Protein AF-A0A2V8TAF6-F1 (afdb_monomer_lite)

pLDDT: mean 75.91, std 13.28, range [31.86, 97.06]

Sequence (214 aa):
MAQGLGPAEKDETEQKVLVWPDLVYSEFICLIILSVVLLAWAILLQAPTEEPANLTRSPNPSKAPWYFLGLQEMLVYFDPWLAGVVFPSLIILGLMAIPYIDVNSRGNGYYTFRLSEFIYVKWLPNLGYKGGLPKFWLWREIWGMLLVIAYFMLPPPILARTAFRRFFEKMGFIRYNVMVFLLLFMIALPIKMYLRWAFNLKYIVAINEFFFNI

Structure (mmCIF, N/CA/C/O backbone):
data_AF-A0A2V8TAF6-F1
#
_entry.id   AF-A0A2V8TAF6-F1
#
loop_
_atom_site.group_PDB
_atom_site.id
_atom_site.type_symbol
_atom_site.label_atom_id
_atom_site.label_alt_id
_atom_site.label_comp_id
_atom_site.label_asym_id
_atom_site.label_entity_id
_atom_site.label_seq_id
_atom_site.pdbx_PDB_ins_code
_atom_site.Cartn_x
_atom_site.Cartn_y
_atom_site.Cartn_z
_atom_site.occupancy
_atom_site.B_iso_or_equiv
_atom_site.auth_seq_id
_atom_site.auth_comp_id
_atom_site.auth_asym_id
_atom_site.auth_atom_id
_atom_site.pdbx_PDB_model_num
ATOM 1 N N . MET A 1 1 ? -5.619 -9.069 37.822 1.00 34.66 1 MET A N 1
ATOM 2 C CA . MET A 1 1 ? -6.849 -9.278 38.612 1.00 34.66 1 MET A CA 1
ATOM 3 C C . MET A 1 1 ? -8.025 -9.140 37.670 1.00 34.66 1 MET A C 1
ATOM 5 O O . MET A 1 1 ? -8.092 -8.151 36.953 1.00 34.66 1 MET A O 1
ATOM 9 N N . ALA A 1 2 ? -8.840 -10.190 37.600 1.00 45.88 2 ALA A N 1
ATOM 10 C CA . ALA A 1 2 ? -9.974 -10.335 36.703 1.00 45.88 2 ALA A CA 1
ATOM 11 C C . ALA A 1 2 ? -11.009 -9.230 36.956 1.00 45.88 2 ALA A C 1
ATOM 13 O O . ALA A 1 2 ? -11.714 -9.257 37.961 1.00 45.88 2 ALA A O 1
ATOM 14 N N . GLN A 1 3 ? -11.093 -8.249 36.056 1.00 44.78 3 GLN A N 1
ATOM 15 C CA . GLN A 1 3 ? -12.322 -7.478 35.921 1.00 44.78 3 GLN A CA 1
ATOM 16 C C . GLN A 1 3 ? -13.361 -8.469 35.398 1.00 44.78 3 GLN A C 1
ATOM 18 O O . GLN A 1 3 ? -13.184 -9.005 34.309 1.00 44.78 3 GLN A O 1
ATOM 23 N N . GLY A 1 4 ? -14.388 -8.773 36.193 1.00 48.31 4 GLY A N 1
ATOM 24 C CA . GLY A 1 4 ? -15.484 -9.690 35.852 1.00 48.31 4 GLY A CA 1
ATOM 25 C C . GLY A 1 4 ? -16.402 -9.181 34.734 1.00 48.31 4 GLY A C 1
ATOM 26 O O . GLY A 1 4 ? -17.607 -9.397 34.785 1.00 48.31 4 GLY A O 1
ATOM 27 N N . LEU A 1 5 ? -15.843 -8.472 33.756 1.00 53.00 5 LEU A N 1
ATOM 28 C CA . LEU A 1 5 ? -16.505 -8.118 32.514 1.00 53.00 5 LEU A CA 1
ATOM 29 C C . LEU A 1 5 ? -16.568 -9.391 31.662 1.00 53.00 5 LEU A C 1
ATOM 31 O O . LEU A 1 5 ? -15.592 -10.141 31.577 1.00 53.00 5 LEU A O 1
ATOM 35 N N . GLY A 1 6 ? -17.741 -9.681 31.099 1.00 55.81 6 GLY A N 1
ATOM 36 C CA . GLY A 1 6 ? -17.927 -10.831 30.217 1.00 55.81 6 GLY A CA 1
ATOM 37 C C . GLY A 1 6 ? -17.000 -10.771 28.994 1.00 55.81 6 GLY A C 1
ATOM 38 O O . GLY A 1 6 ? -16.398 -9.732 28.725 1.00 55.81 6 GLY A O 1
ATOM 39 N N . PRO A 1 7 ? -16.855 -11.872 28.233 1.00 58.09 7 PRO A N 1
ATOM 40 C CA . PRO A 1 7 ? -16.115 -11.820 26.974 1.00 58.09 7 PRO A CA 1
ATOM 41 C C . PRO A 1 7 ? -16.710 -10.725 26.078 1.00 58.09 7 PRO A C 1
ATOM 43 O O . PRO A 1 7 ? -17.929 -10.655 25.959 1.00 58.09 7 PRO A O 1
ATOM 46 N N . ALA A 1 8 ? -15.862 -9.896 25.453 1.00 56.88 8 ALA A N 1
ATOM 47 C CA . ALA A 1 8 ? -16.263 -8.754 24.610 1.00 56.88 8 ALA A CA 1
ATOM 48 C C . ALA A 1 8 ? -17.248 -9.131 23.489 1.00 56.88 8 ALA A C 1
ATOM 50 O O . ALA A 1 8 ? -18.040 -8.311 23.035 1.00 56.88 8 ALA A O 1
ATOM 51 N N . GLU A 1 9 ? -17.248 -10.404 23.097 1.00 56.81 9 GLU A N 1
ATOM 52 C CA . GLU A 1 9 ? -18.229 -10.978 22.187 1.00 56.81 9 GLU A CA 1
ATOM 53 C C . GLU A 1 9 ? -19.674 -10.809 22.686 1.00 56.81 9 GLU A C 1
ATOM 55 O O . GLU A 1 9 ? -20.571 -10.682 21.863 1.00 56.81 9 GLU A O 1
ATOM 60 N N . LYS A 1 10 ? -19.928 -10.757 24.001 1.00 56.97 10 LYS A N 1
ATOM 61 C CA . LYS A 1 10 ? -21.265 -10.494 24.563 1.00 56.97 10 LYS A CA 1
ATOM 62 C C . LYS A 1 10 ? -21.737 -9.067 24.287 1.00 56.97 10 LYS A C 1
ATOM 64 O O . LYS A 1 10 ? -22.867 -8.913 23.839 1.00 56.97 10 LYS A O 1
ATOM 69 N N . ASP A 1 11 ? -20.868 -8.073 24.464 1.00 60.62 11 ASP A N 1
ATOM 70 C CA . ASP A 1 11 ? -21.189 -6.665 24.187 1.00 60.62 11 ASP A CA 1
ATOM 71 C C . ASP A 1 11 ? -21.383 -6.426 22.679 1.00 60.62 11 ASP A C 1
ATOM 73 O O . ASP A 1 11 ? -22.286 -5.703 22.265 1.00 60.62 11 ASP A O 1
ATOM 77 N N . GLU A 1 12 ? -20.583 -7.086 21.831 1.00 58.19 12 GLU A N 1
ATOM 78 C CA . GLU A 1 12 ? -20.756 -7.042 20.371 1.00 58.19 12 GLU A CA 1
ATOM 79 C C . GLU A 1 12 ? -21.997 -7.822 19.908 1.00 58.19 12 GLU A C 1
ATOM 81 O O . GLU A 1 12 ? -22.600 -7.470 18.898 1.00 58.19 12 GLU A O 1
ATOM 86 N N . THR A 1 13 ? -22.417 -8.857 20.646 1.00 60.34 13 THR A N 1
ATOM 87 C CA . THR A 1 13 ? -23.627 -9.639 20.340 1.00 60.34 13 THR A CA 1
ATOM 88 C C . THR A 1 13 ? -24.903 -8.824 20.513 1.00 60.34 13 THR A C 1
ATOM 90 O O . THR A 1 13 ? -25.839 -9.037 19.747 1.00 60.34 13 THR A O 1
ATOM 93 N N . GLU A 1 14 ? -24.925 -7.848 21.425 1.00 67.38 14 GLU A N 1
ATOM 94 C CA . GLU A 1 14 ? -26.063 -6.929 21.570 1.00 67.38 14 GLU A CA 1
ATOM 95 C C . GLU A 1 14 ? -26.222 -5.963 20.381 1.00 67.38 14 GLU A C 1
ATOM 97 O O . GLU A 1 14 ? -27.321 -5.471 20.141 1.00 67.38 14 GLU A O 1
ATOM 102 N N . GLN A 1 15 ? -25.160 -5.725 19.597 1.00 69.25 15 GLN A N 1
ATOM 103 C CA . GLN A 1 15 ? -25.181 -4.866 18.400 1.00 69.25 15 GLN A CA 1
ATOM 104 C C . GLN A 1 15 ? -25.281 -5.647 17.078 1.00 69.25 15 GLN A C 1
ATOM 106 O O . GLN A 1 15 ? -25.204 -5.051 16.001 1.00 69.25 15 GLN A O 1
ATOM 111 N N . LYS A 1 16 ? -25.426 -6.978 17.120 1.00 71.56 16 LYS A N 1
ATOM 112 C CA . LYS A 1 16 ? -25.537 -7.791 15.901 1.00 71.56 16 LYS A CA 1
ATOM 113 C C . LYS A 1 16 ? -26.881 -7.537 15.225 1.00 71.56 16 LYS A C 1
ATOM 115 O O . LYS A 1 16 ? -27.941 -7.761 15.801 1.00 71.56 16 LYS A O 1
ATOM 120 N N . VAL A 1 17 ? -26.817 -7.103 13.973 1.00 78.06 17 VAL A N 1
ATOM 121 C CA . VAL A 1 17 ? -27.978 -6.965 13.090 1.00 78.06 17 VAL A CA 1
ATOM 122 C C . VAL A 1 17 ? -28.222 -8.297 12.378 1.00 78.06 17 VAL A C 1
ATOM 124 O O . VAL A 1 17 ? -27.293 -9.084 12.170 1.00 78.06 17 VAL A O 1
ATOM 127 N N . LEU A 1 18 ? -29.476 -8.583 12.030 1.00 83.31 18 LEU A N 1
ATOM 128 C CA . LEU A 1 18 ? -29.815 -9.798 11.300 1.00 83.31 18 LEU A CA 1
ATOM 129 C C . LEU A 1 18 ? -29.190 -9.756 9.897 1.00 83.31 18 LEU A C 1
ATOM 131 O O . LEU A 1 18 ? -29.330 -8.783 9.163 1.00 83.31 18 LEU A O 1
ATOM 135 N N . VAL A 1 19 ? -28.512 -10.840 9.508 1.00 83.50 19 VAL A N 1
ATOM 136 C CA . VAL A 1 19 ? -27.891 -10.967 8.173 1.00 83.50 19 VAL A CA 1
ATOM 137 C C . VAL A 1 19 ? -28.938 -10.788 7.073 1.00 83.50 19 VAL A C 1
ATOM 139 O O . VAL A 1 19 ? -28.725 -10.076 6.095 1.00 83.50 19 VAL A O 1
ATOM 142 N N . TRP A 1 20 ? -30.092 -11.421 7.264 1.00 85.31 20 TRP A N 1
ATOM 143 C CA . TRP A 1 20 ? -31.276 -11.205 6.455 1.00 85.31 20 TRP A CA 1
ATOM 144 C C . TRP A 1 20 ? -32.261 -10.357 7.260 1.00 85.31 20 TRP A C 1
ATOM 146 O O . TRP A 1 20 ? -32.633 -10.780 8.357 1.00 85.31 20 TRP A O 1
ATOM 156 N N . PRO A 1 21 ? -32.747 -9.222 6.746 1.00 84.88 21 PRO A N 1
ATOM 157 C CA . PRO A 1 21 ? -32.597 -8.733 5.373 1.00 84.88 21 PRO A CA 1
ATOM 158 C C . PRO A 1 21 ? -31.414 -7.770 5.146 1.00 84.88 21 PRO A C 1
ATOM 160 O O . PRO A 1 21 ? -31.063 -7.492 3.999 1.00 84.88 21 PRO A O 1
ATOM 163 N N . ASP A 1 22 ? -30.818 -7.248 6.217 1.00 86.00 22 ASP A N 1
ATOM 164 C CA . ASP A 1 22 ? -30.047 -6.002 6.165 1.00 86.00 22 ASP A CA 1
ATOM 165 C C . ASP A 1 22 ? -28.725 -6.126 5.391 1.00 86.00 22 ASP A C 1
ATOM 167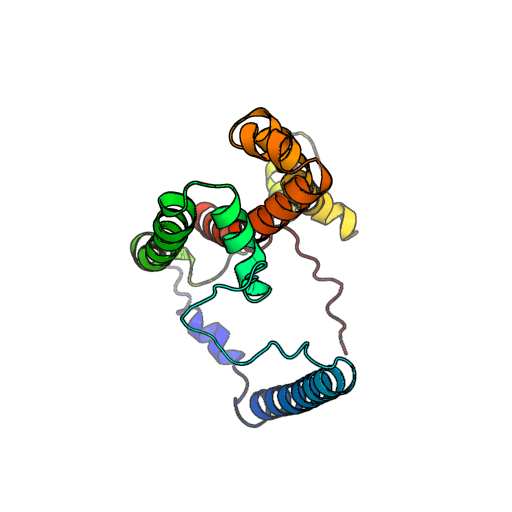 O O . ASP A 1 22 ? -28.428 -5.294 4.527 1.00 86.00 22 ASP A O 1
ATOM 171 N N . LEU A 1 23 ? -27.946 -7.189 5.629 1.00 88.31 23 LEU A N 1
ATOM 172 C CA . LEU A 1 23 ? -26.685 -7.408 4.909 1.00 88.31 23 LEU A CA 1
ATOM 173 C C . LEU A 1 23 ? -26.943 -7.767 3.442 1.00 88.31 23 LEU A C 1
ATOM 175 O O . LEU A 1 23 ? -26.300 -7.224 2.545 1.00 88.31 23 LEU A O 1
ATOM 179 N N . VAL A 1 24 ? -27.922 -8.641 3.198 1.00 92.56 24 VAL A N 1
ATOM 180 C CA . VAL A 1 24 ? -28.220 -9.156 1.854 1.00 92.56 24 VAL A CA 1
ATOM 181 C C . VAL A 1 24 ? -28.681 -8.048 0.910 1.00 92.56 24 VAL A C 1
ATOM 183 O O . VAL A 1 24 ? -28.229 -8.009 -0.233 1.00 92.56 24 VAL A O 1
ATOM 186 N N . TYR A 1 25 ? -29.526 -7.115 1.361 1.00 89.94 25 TYR A N 1
ATOM 187 C CA . TYR A 1 25 ? -29.930 -5.987 0.514 1.00 89.94 25 TYR A CA 1
ATOM 188 C C . TYR A 1 25 ? -28.754 -5.074 0.163 1.00 89.94 25 TYR A C 1
ATOM 190 O O . TYR A 1 25 ? -28.618 -4.679 -0.996 1.00 89.94 25 TYR A O 1
ATOM 198 N N . SER A 1 26 ? -27.885 -4.771 1.130 1.00 85.81 26 SER A N 1
ATOM 199 C CA . SER A 1 26 ? -26.703 -3.936 0.899 1.00 85.81 26 SER A CA 1
ATOM 200 C C . SER A 1 26 ? -25.730 -4.586 -0.095 1.00 85.81 26 SER A C 1
ATOM 202 O O . SER A 1 26 ? -25.309 -3.955 -1.069 1.00 85.81 26 SER A O 1
ATOM 204 N N . GLU A 1 27 ? -25.432 -5.876 0.084 1.00 91.12 27 GLU A N 1
ATOM 205 C CA . GLU A 1 27 ? -24.560 -6.629 -0.823 1.00 91.12 27 GLU A CA 1
ATOM 206 C C . GLU A 1 27 ? -25.165 -6.771 -2.223 1.00 91.12 27 GLU A C 1
ATOM 208 O O . GLU A 1 27 ? -24.454 -6.614 -3.216 1.00 91.12 27 GLU A O 1
ATOM 213 N N . PHE A 1 28 ? -26.477 -6.999 -2.328 1.00 93.81 28 PHE A N 1
ATOM 214 C CA . PHE A 1 28 ? -27.166 -7.103 -3.613 1.00 93.81 28 PHE A CA 1
ATOM 215 C C . PHE A 1 28 ? -27.145 -5.781 -4.393 1.00 93.81 28 PHE A C 1
ATOM 217 O O . PHE A 1 28 ? -26.857 -5.774 -5.591 1.00 93.81 28 PHE A O 1
ATOM 224 N N . ILE A 1 29 ? -27.377 -4.648 -3.718 1.00 93.88 29 ILE A N 1
ATOM 225 C CA . ILE A 1 29 ? -27.259 -3.314 -4.328 1.00 93.88 29 ILE A CA 1
ATOM 226 C C . ILE A 1 29 ? -25.816 -3.069 -4.794 1.00 93.88 29 ILE A C 1
ATOM 228 O O . ILE A 1 29 ? -25.605 -2.627 -5.926 1.00 93.88 29 ILE A O 1
ATOM 232 N N . CYS A 1 30 ? -24.822 -3.404 -3.965 1.00 93.19 30 CYS A N 1
ATOM 233 C CA . CYS A 1 30 ? -23.407 -3.286 -4.320 1.00 93.19 30 CYS A CA 1
ATOM 234 C C . CYS A 1 30 ? -23.056 -4.139 -5.550 1.00 93.19 30 CYS A C 1
ATOM 236 O O . CYS A 1 30 ? -22.417 -3.647 -6.479 1.00 93.19 30 CYS A O 1
ATOM 238 N N . LEU A 1 31 ? -23.537 -5.385 -5.602 1.00 95.56 31 LEU A N 1
ATOM 239 C CA . LEU A 1 31 ? -23.334 -6.297 -6.725 1.00 95.56 31 LEU A CA 1
ATOM 240 C C . LEU A 1 31 ? -23.903 -5.721 -8.022 1.00 95.56 31 LEU A C 1
ATOM 242 O O . LEU A 1 31 ? -23.209 -5.732 -9.040 1.00 95.56 31 LEU A O 1
ATOM 246 N N . ILE A 1 32 ? -25.130 -5.192 -7.997 1.00 96.50 32 ILE A N 1
ATOM 247 C CA . ILE A 1 32 ? -25.751 -4.574 -9.176 1.00 96.50 32 ILE A CA 1
ATOM 248 C C . ILE A 1 32 ? -24.923 -3.378 -9.648 1.00 96.50 32 ILE A C 1
ATOM 250 O O . ILE A 1 32 ? -24.569 -3.310 -10.825 1.00 96.50 32 ILE A O 1
ATOM 254 N N . ILE A 1 33 ? -24.580 -2.458 -8.742 1.00 96.50 33 ILE A N 1
ATOM 255 C CA . ILE A 1 33 ? -23.809 -1.255 -9.083 1.00 96.50 33 ILE A CA 1
ATOM 256 C C . ILE A 1 33 ? -22.455 -1.642 -9.683 1.00 96.50 33 ILE A C 1
ATOM 258 O O . ILE A 1 33 ? -22.086 -1.149 -10.749 1.00 96.50 33 ILE A O 1
ATOM 262 N N . LEU A 1 34 ? -21.727 -2.551 -9.033 1.00 95.56 34 LEU A N 1
ATOM 263 C CA . LEU A 1 34 ? -20.402 -2.979 -9.469 1.00 95.56 34 LEU A CA 1
ATOM 264 C C . LEU A 1 34 ? -20.475 -3.696 -10.823 1.00 95.56 34 LEU A C 1
ATOM 266 O O . LEU A 1 34 ? -19.641 -3.449 -11.692 1.00 95.56 34 LEU A O 1
ATOM 270 N N . SER A 1 35 ? -21.518 -4.496 -11.051 1.00 95.69 35 SER A N 1
ATOM 271 C CA . SER A 1 35 ? -21.766 -5.146 -12.342 1.00 95.69 35 SER A CA 1
ATOM 272 C C . SER A 1 35 ? -22.021 -4.129 -13.453 1.00 95.69 35 SER A C 1
ATOM 274 O O . SER A 1 35 ? -21.424 -4.232 -14.521 1.00 95.69 35 SER A O 1
ATOM 276 N N . VAL A 1 36 ? -22.856 -3.114 -13.204 1.00 97.06 36 VAL A N 1
ATOM 277 C CA . VAL A 1 36 ? -23.122 -2.040 -14.175 1.00 97.06 36 VAL A CA 1
ATOM 278 C C . VAL A 1 36 ? -21.843 -1.269 -14.495 1.00 97.06 36 VAL A C 1
ATOM 280 O O . VAL A 1 36 ? -21.564 -1.016 -15.666 1.00 97.06 36 VAL A O 1
ATOM 283 N N . VAL A 1 37 ? -21.034 -0.942 -13.483 1.00 96.38 37 VAL A N 1
ATOM 284 C CA . VAL A 1 37 ? -19.750 -0.251 -13.670 1.00 96.38 37 VAL A CA 1
ATOM 285 C C . VAL A 1 37 ? -18.787 -1.092 -14.506 1.00 96.38 37 VAL A C 1
ATOM 287 O O . VAL A 1 37 ? -18.207 -0.573 -15.458 1.00 96.38 37 VAL A O 1
ATOM 290 N N . LEU A 1 38 ? -18.634 -2.384 -14.199 1.00 93.44 38 LEU A N 1
ATOM 291 C CA . LEU A 1 38 ? -17.752 -3.274 -14.959 1.00 93.44 38 LEU A CA 1
ATOM 292 C C . LEU A 1 38 ? -18.234 -3.476 -16.401 1.00 93.44 38 LEU A C 1
ATOM 294 O O . LEU A 1 38 ? -17.409 -3.486 -17.313 1.00 93.44 38 LEU A O 1
ATOM 298 N N . LEU A 1 39 ? -19.546 -3.588 -16.627 1.00 94.38 39 LEU A N 1
ATOM 299 C CA . LEU A 1 39 ? -20.119 -3.690 -17.973 1.00 94.38 39 LEU A CA 1
ATOM 300 C C . LEU A 1 39 ? -19.901 -2.407 -18.776 1.00 94.38 39 LEU A C 1
ATOM 302 O O . LEU A 1 39 ? -19.440 -2.471 -19.914 1.00 94.38 39 LEU A O 1
ATOM 306 N N . ALA A 1 40 ? -20.174 -1.242 -18.185 1.00 95.06 40 ALA A N 1
ATOM 307 C CA . ALA A 1 40 ? -19.906 0.042 -18.824 1.00 95.06 40 ALA A CA 1
ATOM 308 C C . ALA A 1 40 ? -18.414 0.185 -19.160 1.00 95.06 40 ALA A C 1
ATOM 310 O O . ALA A 1 40 ? -18.067 0.566 -20.276 1.00 95.06 40 ALA A O 1
ATOM 311 N N . TRP A 1 41 ? -17.527 -0.192 -18.235 1.00 93.56 41 TRP A N 1
ATOM 312 C CA . TRP A 1 41 ? -16.081 -0.181 -18.450 1.00 93.56 41 TRP A CA 1
ATOM 313 C C . TRP A 1 41 ? -15.657 -1.100 -19.603 1.00 93.56 41 TRP A C 1
ATOM 315 O O . TRP A 1 41 ? -14.879 -0.681 -20.456 1.00 93.56 41 TRP A O 1
ATOM 325 N N . ALA A 1 42 ? -16.196 -2.322 -19.667 1.00 90.75 42 ALA A N 1
ATOM 326 C CA . ALA A 1 42 ? -15.891 -3.291 -20.720 1.00 90.75 42 ALA A CA 1
ATOM 327 C C . ALA A 1 42 ? -16.370 -2.845 -22.114 1.00 90.75 42 ALA A C 1
ATOM 329 O O . ALA A 1 42 ? -15.724 -3.160 -23.110 1.00 90.75 42 ALA A O 1
ATOM 330 N N . ILE A 1 43 ? -17.487 -2.112 -22.193 1.00 92.94 43 ILE A N 1
ATOM 331 C CA . ILE A 1 43 ? -18.012 -1.578 -23.459 1.00 92.94 43 ILE A CA 1
ATOM 332 C C . ILE A 1 43 ? -17.213 -0.348 -23.909 1.00 92.94 43 ILE A C 1
ATOM 334 O O . ILE A 1 43 ? -16.902 -0.216 -25.092 1.00 92.94 43 ILE A O 1
ATOM 338 N N . LEU A 1 44 ? -16.891 0.560 -22.982 1.00 92.81 44 LEU A N 1
ATOM 339 C CA . LEU A 1 44 ? -16.206 1.819 -23.293 1.00 92.81 44 LEU A CA 1
ATOM 340 C C . LEU A 1 44 ? -14.721 1.623 -23.613 1.00 92.81 44 LEU A C 1
ATOM 342 O O . LEU A 1 44 ? -14.172 2.349 -24.440 1.00 92.81 44 LEU A O 1
ATOM 346 N N . LEU A 1 45 ? -14.066 0.661 -22.961 1.00 87.44 45 LEU A N 1
ATOM 347 C CA . LEU A 1 45 ? -12.652 0.364 -23.152 1.00 87.44 45 LEU A CA 1
ATOM 348 C C . LEU A 1 45 ? -12.501 -1.028 -23.755 1.00 87.44 45 LEU A C 1
ATOM 350 O O . LEU A 1 45 ? -12.465 -2.036 -23.049 1.00 87.44 45 LEU A O 1
ATOM 354 N N . GLN A 1 46 ? -12.380 -1.066 -25.081 1.00 82.56 46 GLN A N 1
ATOM 355 C CA . GLN A 1 46 ? -12.073 -2.298 -25.796 1.00 82.56 46 GLN A CA 1
ATOM 356 C C . GLN A 1 46 ? -10.705 -2.824 -25.355 1.00 82.56 46 GLN A C 1
ATOM 358 O O . GLN A 1 46 ? -9.697 -2.115 -25.411 1.00 82.56 46 GLN A O 1
ATOM 363 N N . ALA A 1 47 ? -10.678 -4.077 -24.902 1.00 80.56 47 ALA A N 1
ATOM 364 C CA . ALA A 1 47 ? -9.440 -4.739 -24.530 1.00 80.56 47 ALA A CA 1
ATOM 365 C C . ALA A 1 47 ? -8.530 -4.877 -25.768 1.00 80.56 47 ALA A C 1
ATOM 367 O O . ALA A 1 47 ? -9.005 -5.333 -26.812 1.00 80.56 47 ALA A O 1
ATOM 368 N N . PRO A 1 48 ? -7.233 -4.528 -25.675 1.00 75.81 48 PRO A N 1
ATOM 369 C CA . PRO A 1 48 ? -6.277 -4.825 -26.734 1.00 75.81 48 PRO A CA 1
ATOM 370 C C . PRO A 1 48 ? -6.179 -6.346 -26.904 1.00 75.81 48 PRO A C 1
ATOM 372 O O . PRO A 1 48 ? -5.699 -7.040 -26.009 1.00 75.81 48 PRO A O 1
ATOM 375 N N . THR A 1 49 ? -6.675 -6.883 -28.016 1.00 73.75 49 THR A N 1
ATOM 376 C CA . THR A 1 49 ? -6.582 -8.317 -28.316 1.00 73.75 49 THR A CA 1
ATOM 377 C C . THR A 1 49 ? -5.227 -8.620 -28.944 1.00 73.75 49 THR A C 1
ATOM 379 O O . THR A 1 49 ? -4.909 -8.082 -30.004 1.00 73.75 49 THR A O 1
ATOM 382 N N . GLU A 1 50 ? -4.430 -9.466 -28.295 1.00 73.19 50 GLU A N 1
ATOM 383 C CA . GLU A 1 50 ? -3.142 -9.931 -28.823 1.00 73.19 50 GLU A CA 1
ATOM 384 C C . GLU A 1 50 ? -3.319 -11.067 -29.849 1.00 73.19 50 GLU A C 1
ATOM 386 O O . GLU A 1 50 ? -4.386 -11.680 -29.953 1.00 73.19 50 GLU A O 1
ATOM 391 N N . GLU A 1 51 ? -2.270 -11.339 -30.631 1.00 81.00 51 GLU A N 1
ATOM 392 C CA . GLU A 1 51 ? -2.246 -12.450 -31.588 1.00 81.00 51 GLU A CA 1
ATOM 393 C C . GLU A 1 51 ? -2.364 -13.817 -30.875 1.00 81.00 51 GLU A C 1
ATOM 395 O O . GLU A 1 51 ? -1.947 -13.954 -29.720 1.00 81.00 51 GLU A O 1
ATOM 400 N N . PRO A 1 52 ? -2.897 -14.862 -31.543 1.00 80.81 52 PRO A N 1
ATOM 401 C CA . PRO A 1 52 ? -2.938 -16.213 -30.989 1.00 80.81 52 PRO A CA 1
ATOM 402 C C . PRO A 1 52 ? -1.550 -16.696 -30.549 1.00 80.81 52 PRO A C 1
ATOM 404 O O . PRO A 1 52 ? -0.551 -16.466 -31.231 1.00 80.81 52 PRO A O 1
ATOM 407 N N . ALA A 1 53 ? -1.496 -17.403 -29.418 1.00 82.19 53 ALA A N 1
ATOM 408 C CA . ALA A 1 53 ? -0.240 -17.821 -28.806 1.00 82.19 53 ALA A CA 1
ATOM 409 C C . ALA A 1 53 ? 0.631 -18.656 -29.762 1.00 82.19 53 ALA A C 1
ATOM 411 O O . ALA A 1 53 ? 0.197 -19.677 -30.300 1.00 82.19 53 ALA A O 1
ATOM 412 N N . ASN A 1 54 ? 1.891 -18.247 -29.920 1.00 83.69 54 ASN A N 1
ATOM 413 C CA . ASN A 1 54 ? 2.884 -18.946 -30.727 1.00 83.69 54 ASN A CA 1
ATOM 414 C C . ASN A 1 54 ? 4.024 -19.474 -29.838 1.00 83.69 54 ASN A C 1
ATOM 416 O O . ASN A 1 54 ? 4.772 -18.701 -29.250 1.00 83.69 54 ASN A O 1
ATOM 420 N N . LEU A 1 55 ? 4.202 -20.798 -29.786 1.00 82.12 55 LEU A N 1
ATOM 421 C CA . LEU A 1 55 ? 5.236 -21.462 -28.972 1.00 82.12 55 LEU A CA 1
ATOM 422 C C . LEU A 1 55 ? 6.673 -21.147 -29.421 1.00 82.12 55 LEU A C 1
ATOM 424 O O . LEU A 1 55 ? 7.615 -21.328 -28.656 1.00 82.12 55 LEU A O 1
ATOM 428 N N . THR A 1 56 ? 6.851 -20.705 -30.668 1.00 85.56 56 THR A N 1
ATOM 429 C CA . THR A 1 56 ? 8.175 -20.442 -31.260 1.00 85.56 56 THR A CA 1
ATOM 430 C C . THR A 1 56 ? 8.640 -18.998 -31.118 1.00 85.56 56 THR A C 1
ATOM 432 O O . THR A 1 56 ? 9.780 -18.687 -31.466 1.00 85.56 56 THR A O 1
ATOM 435 N N . ARG A 1 57 ? 7.782 -18.098 -30.621 1.00 77.19 57 ARG A N 1
ATOM 436 C CA . ARG A 1 57 ? 8.111 -16.682 -30.448 1.00 77.19 57 ARG A CA 1
ATOM 437 C C . ARG A 1 57 ? 7.516 -16.143 -29.157 1.00 77.19 57 ARG A C 1
ATOM 439 O O . ARG A 1 57 ? 6.302 -16.083 -29.014 1.00 77.19 57 ARG A O 1
ATOM 446 N N . SER A 1 58 ? 8.378 -15.667 -28.266 1.00 73.81 58 SER A N 1
ATOM 447 C CA . SER A 1 58 ? 7.943 -14.913 -27.092 1.00 73.81 58 SER A CA 1
ATOM 448 C C . SER A 1 58 ? 7.685 -13.454 -27.483 1.00 73.81 58 SER A C 1
ATOM 450 O O . SER A 1 58 ? 8.611 -12.802 -27.982 1.00 73.81 58 SER A O 1
ATOM 452 N N . PRO A 1 59 ? 6.469 -12.919 -27.282 1.00 67.81 59 PRO A N 1
ATOM 453 C CA . PRO A 1 59 ? 6.177 -11.526 -27.592 1.00 67.81 59 PRO A CA 1
ATOM 454 C C . PRO A 1 59 ? 6.995 -10.585 -26.696 1.00 67.81 59 PRO A C 1
ATOM 456 O O . PRO A 1 59 ? 7.101 -10.771 -25.483 1.00 67.81 59 PRO A O 1
ATOM 459 N N . ASN A 1 60 ? 7.590 -9.560 -27.307 1.00 67.81 60 ASN A N 1
ATOM 460 C CA . ASN A 1 60 ? 8.275 -8.466 -26.622 1.00 67.81 60 ASN A CA 1
ATOM 461 C C . ASN A 1 60 ? 7.554 -7.160 -27.000 1.00 67.81 60 ASN A C 1
ATOM 463 O O . ASN A 1 60 ? 7.660 -6.764 -28.163 1.00 67.81 60 ASN A O 1
ATOM 467 N N . PRO A 1 61 ? 6.819 -6.489 -26.091 1.00 64.44 61 PRO A N 1
ATOM 468 C CA . PRO A 1 61 ? 6.867 -6.605 -24.631 1.00 64.44 61 PRO A CA 1
ATOM 469 C C . PRO A 1 61 ? 5.817 -7.555 -24.026 1.00 64.44 61 PRO A C 1
ATOM 471 O O . PRO A 1 61 ? 4.622 -7.362 -24.201 1.00 64.44 61 PRO A O 1
ATOM 474 N N . SER A 1 62 ? 6.258 -8.508 -23.203 1.00 67.19 62 SER A N 1
ATOM 475 C CA . SER A 1 62 ? 5.380 -9.361 -22.388 1.00 67.19 62 SER A CA 1
ATOM 476 C C . SER A 1 62 ? 5.089 -8.686 -21.039 1.00 67.19 62 SER A C 1
ATOM 478 O O . SER A 1 62 ? 5.805 -8.900 -20.057 1.00 67.19 62 SER A O 1
ATOM 480 N N . LYS A 1 63 ? 4.056 -7.837 -20.979 1.00 70.56 63 LYS A N 1
ATOM 481 C CA . LYS A 1 63 ? 3.579 -7.222 -19.726 1.00 70.56 63 LYS A CA 1
ATOM 482 C C . LYS A 1 63 ? 2.475 -8.085 -19.109 1.00 70.56 63 LYS A C 1
ATOM 484 O O . LYS A 1 63 ? 1.585 -8.552 -19.801 1.00 70.56 63 LYS A O 1
ATOM 489 N N . ALA A 1 64 ? 2.539 -8.305 -17.806 1.00 77.44 64 ALA A N 1
ATOM 490 C CA . ALA A 1 64 ? 1.530 -9.009 -17.027 1.00 77.44 64 ALA A CA 1
ATOM 491 C C . ALA A 1 64 ? 0.463 -8.009 -16.567 1.00 77.44 64 ALA A C 1
ATOM 493 O O . ALA A 1 64 ? 0.624 -6.791 -16.717 1.00 77.44 64 ALA A O 1
ATOM 494 N N . PRO A 1 65 ? -0.641 -8.513 -15.998 1.00 78.44 65 PRO A N 1
ATOM 495 C CA . PRO A 1 65 ? -1.710 -7.668 -15.506 1.00 78.44 65 PRO A CA 1
ATOM 496 C C . PRO A 1 65 ? -1.223 -6.622 -14.500 1.00 78.44 65 PRO A C 1
ATOM 498 O O . PRO A 1 65 ? -0.258 -6.824 -13.763 1.00 78.44 65 PRO A O 1
ATOM 501 N N . TRP A 1 66 ? -1.945 -5.507 -14.436 1.00 75.06 66 TRP A N 1
ATOM 502 C CA . TRP A 1 66 ? -1.584 -4.320 -13.656 1.00 75.06 66 TRP A CA 1
ATOM 503 C C . TRP A 1 66 ? -1.314 -4.598 -12.166 1.00 75.06 66 TRP A C 1
ATOM 505 O O . TRP A 1 66 ? -0.456 -3.948 -11.574 1.00 75.06 66 TRP A O 1
ATOM 515 N N . TYR A 1 67 ? -1.984 -5.585 -11.564 1.00 72.69 67 TYR A N 1
ATOM 516 C CA . TYR A 1 67 ? -1.766 -5.979 -10.167 1.00 72.69 67 TYR A CA 1
ATOM 517 C C . TYR A 1 67 ? -0.416 -6.681 -9.937 1.00 72.69 67 TYR A C 1
ATOM 519 O O . TYR A 1 67 ? 0.066 -6.720 -8.809 1.00 72.69 67 TYR A O 1
ATOM 527 N N . PHE A 1 68 ? 0.231 -7.178 -10.995 1.00 77.69 68 PHE A N 1
ATOM 528 C CA . PHE A 1 68 ? 1.598 -7.701 -10.963 1.00 77.69 68 PHE A CA 1
ATOM 529 C C . PHE A 1 68 ? 2.642 -6.716 -11.490 1.00 77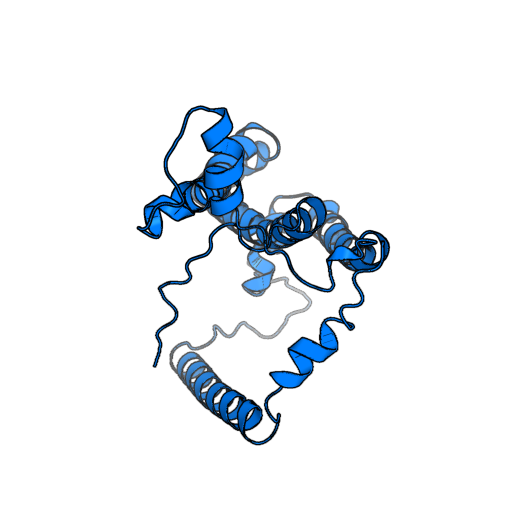.69 68 PHE A C 1
ATOM 531 O O . PHE A 1 68 ? 3.828 -7.026 -11.425 1.00 77.69 68 PHE A O 1
ATOM 538 N N . LEU A 1 69 ? 2.249 -5.528 -11.960 1.00 79.44 69 LEU A N 1
ATOM 539 C CA . LEU A 1 69 ? 3.167 -4.574 -12.589 1.00 79.44 69 LEU A CA 1
ATOM 540 C C . LEU A 1 69 ? 4.369 -4.242 -11.691 1.00 79.44 69 LEU A C 1
ATOM 542 O O . LEU A 1 69 ? 5.499 -4.227 -12.160 1.00 79.44 69 LEU A O 1
ATOM 546 N N . GLY A 1 70 ? 4.155 -4.064 -10.384 1.00 74.94 70 GLY A N 1
ATOM 547 C CA . GLY A 1 70 ? 5.251 -3.833 -9.434 1.00 74.94 70 GLY A CA 1
ATOM 548 C C . GLY A 1 70 ? 6.245 -5.000 -9.362 1.00 74.94 70 GLY A C 1
ATOM 549 O O . GLY A 1 70 ? 7.453 -4.785 -9.421 1.00 74.94 70 GLY A O 1
ATOM 550 N N . LEU A 1 71 ? 5.745 -6.239 -9.303 1.00 77.81 71 LEU A N 1
ATOM 551 C CA . LEU A 1 71 ? 6.576 -7.448 -9.293 1.00 77.81 71 LEU A CA 1
ATOM 552 C C . LEU A 1 71 ? 7.309 -7.632 -10.628 1.00 77.81 71 LEU A C 1
ATOM 554 O O . LEU A 1 71 ? 8.463 -8.048 -10.657 1.00 77.81 71 LEU A O 1
ATOM 558 N N . GLN A 1 72 ? 6.666 -7.287 -11.738 1.00 80.56 72 GLN A N 1
ATOM 559 C CA . GLN A 1 72 ? 7.268 -7.380 -13.059 1.00 80.56 72 GLN A CA 1
ATOM 560 C C . GLN A 1 72 ? 8.385 -6.381 -13.296 1.00 80.56 72 GLN A C 1
ATOM 562 O O . GLN A 1 72 ? 9.429 -6.760 -13.815 1.00 80.56 72 GLN A O 1
ATOM 567 N N . GLU A 1 73 ? 8.191 -5.121 -12.912 1.00 77.31 73 GLU A N 1
ATOM 568 C CA . GLU A 1 73 ? 9.258 -4.128 -12.994 1.00 77.31 73 GLU A CA 1
ATOM 569 C C . GLU A 1 73 ? 10.439 -4.584 -12.120 1.00 77.31 73 GLU A C 1
ATOM 571 O O . GLU A 1 73 ? 11.588 -4.533 -12.552 1.00 77.31 73 GLU A O 1
ATOM 576 N N . MET A 1 74 ? 10.179 -5.174 -10.945 1.00 76.06 74 MET A N 1
ATOM 577 C CA . MET A 1 74 ? 11.242 -5.812 -10.163 1.00 76.06 74 MET A CA 1
ATOM 578 C C . MET A 1 74 ? 11.924 -6.961 -10.921 1.00 76.06 74 MET A C 1
ATOM 580 O O . MET A 1 74 ? 13.144 -7.014 -10.921 1.00 76.06 74 MET A O 1
ATOM 584 N N . LEU A 1 75 ? 11.197 -7.849 -11.601 1.00 81.12 75 LEU A N 1
ATOM 585 C CA . LEU A 1 75 ? 11.796 -8.938 -12.391 1.00 81.12 75 LEU A CA 1
ATOM 586 C C . LEU A 1 75 ? 12.628 -8.454 -13.587 1.00 81.12 75 LEU A C 1
ATOM 588 O O . LEU A 1 75 ? 13.586 -9.120 -13.967 1.00 81.12 75 LEU A O 1
ATOM 592 N N . VAL A 1 76 ? 12.266 -7.321 -14.194 1.00 79.56 76 VAL A N 1
ATOM 593 C CA . VAL A 1 76 ? 12.993 -6.759 -15.344 1.00 79.56 76 VAL A CA 1
ATOM 594 C C . VAL A 1 76 ? 14.347 -6.190 -14.923 1.00 79.56 76 VAL A C 1
ATOM 596 O O . VAL A 1 76 ? 15.318 -6.293 -15.673 1.00 79.56 76 VAL A O 1
ATOM 599 N N . TYR A 1 77 ? 14.431 -5.585 -13.736 1.00 74.69 77 TYR A N 1
ATOM 600 C CA . TYR A 1 77 ? 15.643 -4.880 -13.316 1.00 74.69 77 TYR A CA 1
ATOM 601 C C . TYR A 1 77 ? 16.442 -5.588 -12.215 1.00 74.69 77 TYR A C 1
ATOM 603 O O . TYR A 1 77 ? 17.635 -5.306 -12.072 1.00 74.69 77 TYR A O 1
ATOM 611 N N . PHE A 1 78 ? 15.809 -6.441 -11.407 1.00 73.50 78 PHE A N 1
ATOM 612 C CA . PHE A 1 78 ? 16.385 -7.121 -10.241 1.00 73.50 78 PHE A CA 1
ATOM 613 C C . PHE A 1 78 ? 16.717 -8.578 -10.586 1.00 73.50 78 PHE A C 1
ATOM 615 O O . PHE A 1 78 ? 16.193 -9.118 -11.558 1.00 73.50 78 PHE A O 1
ATOM 622 N N . ASP A 1 79 ? 17.565 -9.236 -9.788 1.00 82.88 79 ASP A N 1
ATOM 623 C CA . ASP A 1 79 ? 17.861 -10.656 -10.005 1.00 82.88 79 ASP A CA 1
ATOM 624 C C . ASP A 1 79 ? 16.553 -11.474 -9.964 1.00 82.88 79 ASP A C 1
ATOM 626 O O . ASP A 1 79 ? 15.857 -11.437 -8.936 1.00 82.88 79 ASP A O 1
ATOM 630 N N . PRO A 1 80 ? 16.206 -12.228 -11.034 1.00 84.50 80 PRO A N 1
ATOM 631 C CA . PRO A 1 80 ? 14.911 -12.906 -11.148 1.00 84.50 80 PRO A CA 1
ATOM 632 C C . PRO A 1 80 ? 14.599 -13.845 -9.979 1.00 84.50 80 PRO A C 1
ATOM 634 O O . PRO A 1 80 ? 13.446 -13.993 -9.585 1.00 84.50 80 PRO A O 1
ATOM 637 N N . TRP A 1 81 ? 15.634 -14.432 -9.373 1.00 84.94 81 TRP A N 1
ATOM 638 C CA . TRP A 1 81 ? 15.521 -15.255 -8.169 1.00 84.94 81 TRP A CA 1
ATOM 639 C C . TRP A 1 81 ? 15.026 -14.462 -6.949 1.00 84.94 81 TRP A C 1
ATOM 641 O O . TRP A 1 81 ? 14.111 -14.894 -6.248 1.00 84.94 81 TRP A O 1
ATOM 651 N N . LEU A 1 82 ? 15.595 -13.280 -6.692 1.00 82.62 82 LEU A N 1
ATOM 652 C CA . LEU A 1 82 ? 15.226 -12.474 -5.528 1.00 82.62 82 LEU A CA 1
ATOM 653 C C . LEU A 1 82 ? 13.836 -11.846 -5.703 1.00 82.62 82 LEU A C 1
ATOM 655 O O . LEU A 1 82 ? 13.016 -11.914 -4.788 1.00 82.62 82 LEU A O 1
ATOM 659 N N . ALA A 1 83 ? 13.557 -11.285 -6.883 1.00 83.56 83 ALA A N 1
ATOM 660 C CA . ALA A 1 83 ? 12.277 -10.644 -7.189 1.00 83.56 83 ALA A CA 1
ATOM 661 C C . ALA A 1 83 ? 11.120 -11.633 -7.387 1.00 83.56 83 ALA A C 1
ATOM 663 O O . ALA A 1 83 ? 10.011 -11.365 -6.932 1.00 83.56 83 ALA A O 1
ATOM 664 N N . GLY A 1 84 ? 11.372 -12.772 -8.035 1.00 82.88 84 GLY A N 1
ATOM 665 C CA . GLY A 1 84 ? 10.341 -13.759 -8.352 1.00 82.88 84 GLY A CA 1
ATOM 666 C C . GLY A 1 84 ? 10.093 -14.791 -7.258 1.00 82.88 84 GLY A C 1
ATOM 667 O O . GLY A 1 84 ? 8.971 -15.268 -7.130 1.00 82.88 84 GLY A O 1
ATOM 668 N N . VAL A 1 85 ? 11.113 -15.138 -6.463 1.00 86.38 85 VAL A N 1
ATOM 669 C CA . VAL A 1 85 ? 11.018 -16.228 -5.478 1.00 86.38 85 VAL A CA 1
ATOM 670 C C . VAL A 1 85 ? 11.164 -15.700 -4.060 1.00 86.38 85 VAL A C 1
ATOM 672 O O . VAL A 1 85 ? 10.246 -15.858 -3.258 1.00 86.38 85 VAL A O 1
ATOM 675 N N . VAL A 1 86 ? 12.281 -15.046 -3.731 1.00 87.44 86 VAL A N 1
ATOM 676 C CA . VAL A 1 86 ? 12.598 -14.711 -2.331 1.00 87.44 86 VAL A CA 1
ATOM 677 C C . VAL A 1 86 ? 11.627 -13.688 -1.743 1.00 87.44 86 VAL A C 1
ATOM 679 O O . VAL A 1 86 ? 11.066 -13.949 -0.680 1.00 87.44 86 VAL A O 1
ATOM 682 N N . PHE A 1 87 ? 11.381 -12.554 -2.408 1.00 81.69 87 PHE A N 1
ATOM 683 C CA . PHE A 1 87 ? 10.478 -11.532 -1.864 1.00 81.69 87 PHE A CA 1
ATOM 684 C C . PHE A 1 87 ? 9.020 -12.008 -1.745 1.00 81.69 87 PHE A C 1
ATOM 686 O O . PHE A 1 87 ? 8.452 -11.835 -0.664 1.00 81.69 87 PHE A O 1
ATOM 693 N N . PRO A 1 88 ? 8.407 -12.655 -2.760 1.00 83.69 88 PRO A N 1
ATOM 694 C CA . PRO A 1 88 ? 7.058 -13.203 -2.614 1.00 83.69 88 PRO A CA 1
ATOM 695 C C . PRO A 1 88 ? 6.969 -14.271 -1.520 1.00 83.69 88 PRO A C 1
ATOM 697 O O . PRO A 1 88 ? 6.038 -14.248 -0.715 1.00 83.69 88 PRO A O 1
ATOM 700 N N . SER A 1 89 ? 7.964 -15.161 -1.432 1.00 87.38 89 SER A N 1
ATOM 701 C CA . SER A 1 89 ? 7.996 -16.208 -0.403 1.00 87.38 89 SER A CA 1
ATOM 702 C C . SER A 1 89 ? 8.115 -15.622 1.000 1.00 87.38 89 SER A C 1
ATOM 704 O O . SER A 1 89 ? 7.426 -16.071 1.910 1.00 87.38 89 SER A O 1
ATOM 706 N N . LEU A 1 90 ? 8.941 -14.588 1.182 1.00 87.19 90 LEU A N 1
ATOM 707 C CA . LEU A 1 90 ? 9.095 -13.906 2.466 1.00 87.19 90 LEU A CA 1
ATOM 708 C C . LEU A 1 90 ? 7.787 -13.235 2.903 1.00 87.19 90 LEU A C 1
ATOM 710 O O . LEU A 1 90 ? 7.444 -13.301 4.079 1.00 87.19 90 LEU A O 1
ATOM 714 N N . ILE A 1 91 ? 7.028 -12.648 1.971 1.00 82.12 91 ILE A N 1
ATOM 715 C CA . ILE A 1 91 ? 5.712 -12.065 2.271 1.00 82.12 91 ILE A CA 1
ATOM 716 C C . ILE A 1 91 ? 4.728 -13.154 2.698 1.00 82.12 91 ILE A C 1
ATOM 718 O O . ILE A 1 91 ? 4.084 -13.010 3.732 1.00 82.12 91 ILE A O 1
ATOM 722 N N . ILE A 1 92 ? 4.625 -14.252 1.943 1.00 83.69 92 ILE A N 1
ATOM 723 C CA . ILE A 1 92 ? 3.686 -15.342 2.247 1.00 83.69 92 ILE A CA 1
ATOM 724 C C . ILE A 1 92 ? 4.033 -16.006 3.582 1.00 83.69 92 ILE A C 1
ATOM 726 O O . ILE A 1 92 ? 3.161 -16.146 4.435 1.00 83.69 92 ILE A O 1
ATOM 730 N N . LEU A 1 93 ? 5.299 -16.372 3.793 1.00 87.56 93 LEU A N 1
ATOM 731 C CA . LEU A 1 93 ? 5.755 -16.963 5.052 1.00 87.56 93 LEU A CA 1
ATOM 732 C C . LEU A 1 93 ? 5.607 -15.982 6.214 1.00 87.56 93 LEU A C 1
ATOM 734 O O . LEU A 1 93 ? 5.190 -16.383 7.295 1.00 87.56 93 LEU A O 1
ATOM 738 N N . GLY A 1 94 ? 5.882 -14.698 5.982 1.00 81.06 94 GLY A N 1
ATOM 739 C CA . GLY A 1 94 ? 5.630 -13.637 6.949 1.00 81.06 94 GLY A CA 1
ATOM 740 C C . GLY A 1 94 ? 4.159 -13.571 7.353 1.00 81.06 94 GLY A C 1
ATOM 741 O O . GLY A 1 94 ? 3.873 -13.528 8.544 1.00 81.06 94 GLY A O 1
ATOM 742 N N . LEU A 1 95 ? 3.232 -13.638 6.387 1.00 80.50 95 LEU A N 1
ATOM 743 C CA . LEU A 1 95 ? 1.785 -13.659 6.633 1.00 80.50 95 LEU A CA 1
ATOM 744 C C . LEU A 1 95 ? 1.327 -14.943 7.344 1.00 80.50 95 LEU A C 1
ATOM 746 O O . LEU A 1 95 ? 0.513 -14.875 8.259 1.00 80.50 95 LEU A O 1
ATOM 750 N N . MET A 1 96 ? 1.862 -16.107 6.969 1.00 82.88 96 MET A N 1
ATOM 751 C CA . MET A 1 96 ? 1.559 -17.388 7.625 1.00 82.88 96 MET A CA 1
ATOM 752 C C . MET A 1 96 ? 2.111 -17.467 9.049 1.00 82.88 96 MET A C 1
ATOM 754 O O . MET A 1 96 ? 1.523 -18.131 9.898 1.00 82.88 96 MET A O 1
ATOM 758 N N . ALA A 1 97 ? 3.224 -16.791 9.328 1.00 82.31 97 ALA A N 1
ATOM 759 C CA . ALA A 1 97 ? 3.808 -16.733 10.659 1.00 82.31 97 ALA A CA 1
ATOM 760 C C . ALA A 1 97 ? 3.022 -15.814 11.612 1.00 82.31 97 ALA A C 1
ATOM 762 O O . ALA A 1 97 ? 3.194 -15.930 12.824 1.00 82.31 97 ALA A O 1
ATOM 763 N N . ILE A 1 98 ? 2.136 -14.946 11.099 1.00 68.75 98 ILE 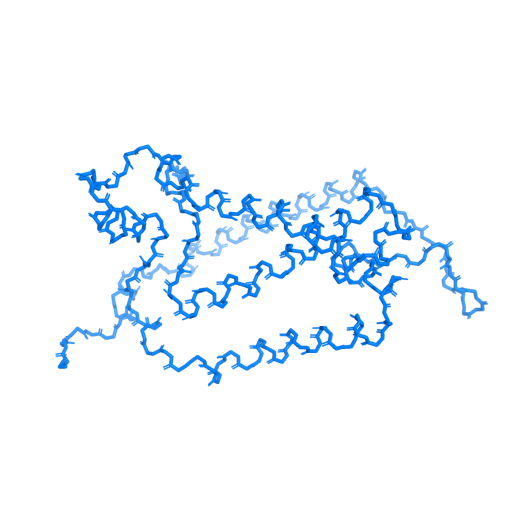A N 1
ATOM 764 C CA . ILE A 1 98 ? 1.322 -14.019 11.905 1.00 68.75 98 ILE A CA 1
ATOM 765 C C . ILE A 1 98 ? 0.601 -14.714 13.065 1.00 68.75 98 ILE A C 1
ATOM 767 O O . ILE A 1 98 ? 0.839 -14.297 14.195 1.00 68.75 98 ILE A O 1
ATOM 771 N N . PRO A 1 99 ? -0.230 -15.757 12.862 1.00 74.25 99 PRO A N 1
ATOM 772 C CA . PRO A 1 99 ? -0.947 -16.399 13.967 1.00 74.25 99 PRO A CA 1
ATOM 773 C C . PRO A 1 99 ? -0.028 -16.996 15.043 1.00 74.25 99 PRO A C 1
ATOM 775 O O . PRO A 1 99 ? -0.451 -17.147 16.183 1.00 74.25 99 PRO A O 1
ATOM 778 N N . TYR A 1 100 ? 1.217 -17.337 14.701 1.00 79.38 100 TYR A N 1
ATOM 779 C CA . TYR A 1 100 ? 2.172 -17.944 15.633 1.00 79.38 100 TYR A CA 1
ATOM 780 C C . TYR A 1 100 ? 3.023 -16.911 16.374 1.00 79.38 100 TYR A C 1
ATOM 782 O O . TYR A 1 100 ? 3.437 -17.142 17.507 1.00 79.38 100 TYR A O 1
ATOM 790 N N . ILE A 1 101 ? 3.304 -15.779 15.729 1.00 71.19 101 ILE A N 1
ATOM 791 C CA . ILE A 1 101 ? 4.067 -14.672 16.307 1.00 71.19 101 ILE A CA 1
ATOM 792 C C . ILE A 1 101 ? 3.144 -13.781 17.156 1.00 71.19 101 ILE A C 1
ATOM 794 O O . ILE A 1 101 ? 3.574 -13.228 18.171 1.00 71.19 101 ILE A O 1
ATOM 798 N N . ASP A 1 102 ? 1.863 -13.677 16.790 1.00 58.56 102 ASP A N 1
ATOM 799 C CA . ASP A 1 102 ? 0.879 -12.860 17.493 1.00 58.56 102 ASP A CA 1
ATOM 800 C C . ASP A 1 102 ? 0.235 -13.573 18.691 1.00 58.56 102 ASP A C 1
ATOM 802 O O . ASP A 1 102 ? -0.895 -14.051 18.650 1.00 58.56 102 ASP A O 1
ATOM 806 N N . VAL A 1 103 ? 0.967 -13.600 19.806 1.00 63.09 103 VAL A N 1
ATOM 807 C CA . VAL A 1 103 ? 0.499 -14.113 21.108 1.00 63.09 103 VAL A CA 1
ATOM 808 C C . VAL A 1 103 ? -0.237 -13.057 21.954 1.00 63.09 103 VAL A C 1
ATOM 810 O O . VAL A 1 103 ? -0.413 -13.227 23.164 1.00 63.09 103 VAL A O 1
ATOM 813 N N . ASN A 1 104 ? -0.632 -11.922 21.368 1.00 54.41 104 ASN A N 1
ATOM 814 C CA . ASN A 1 104 ? -1.181 -10.800 22.123 1.00 54.41 104 ASN A CA 1
ATOM 815 C C . ASN A 1 104 ? -2.660 -11.010 22.500 1.00 54.41 104 ASN A C 1
ATOM 817 O O . ASN A 1 104 ? -3.570 -10.799 21.702 1.00 54.41 104 ASN A O 1
ATOM 821 N N . SER A 1 105 ? -2.924 -11.292 23.777 1.00 56.81 105 SER A N 1
ATOM 822 C CA . SER A 1 105 ? -4.284 -11.417 24.331 1.00 56.81 105 SER A CA 1
ATOM 823 C C . SER A 1 105 ? -5.094 -10.109 24.360 1.00 56.81 105 SER A C 1
ATOM 825 O O . SER A 1 105 ? -6.303 -10.149 24.570 1.00 56.81 105 SER A O 1
ATOM 827 N N . ARG A 1 106 ? -4.465 -8.947 24.112 1.00 51.25 106 ARG A N 1
ATOM 828 C CA . ARG A 1 106 ? -5.136 -7.630 24.020 1.00 51.25 106 ARG A CA 1
ATOM 829 C C . ARG A 1 106 ? -5.813 -7.378 22.665 1.00 51.25 106 ARG A C 1
ATOM 831 O O . ARG A 1 106 ? -6.330 -6.286 22.443 1.00 51.25 106 ARG A O 1
ATOM 838 N N . GLY A 1 107 ? -5.762 -8.349 21.750 1.00 48.41 107 GLY A N 1
ATOM 839 C CA . GLY A 1 107 ? -6.513 -8.340 20.492 1.00 48.41 107 GLY A CA 1
ATOM 840 C C . GLY A 1 107 ? -8.024 -8.543 20.668 1.00 48.41 107 GLY A C 1
ATOM 841 O O . GLY A 1 107 ? -8.773 -8.220 19.752 1.00 48.41 107 GLY A O 1
ATOM 842 N N . ASN A 1 108 ? -8.474 -8.987 21.850 1.00 45.53 108 ASN A N 1
ATOM 843 C CA . ASN A 1 108 ? -9.888 -9.083 22.218 1.00 45.53 108 ASN A CA 1
ATOM 844 C C . ASN A 1 108 ? -10.235 -8.015 23.270 1.00 45.53 108 ASN A C 1
ATOM 846 O O . ASN A 1 108 ? -9.774 -8.101 24.406 1.00 45.53 108 ASN A O 1
ATOM 850 N N . GLY A 1 109 ? -11.067 -7.031 22.904 1.00 45.06 109 GLY A N 1
ATOM 851 C CA . GLY A 1 109 ? -11.585 -6.006 23.826 1.00 45.06 109 GLY A CA 1
ATOM 852 C C . GLY A 1 109 ? -10.709 -4.746 23.916 1.00 45.06 109 GLY A C 1
ATOM 853 O O . GLY A 1 109 ? -9.730 -4.679 24.649 1.00 45.06 109 GLY A O 1
ATOM 854 N N . TYR A 1 110 ? -11.085 -3.744 23.128 1.00 42.38 110 TYR A N 1
ATOM 855 C CA . TYR A 1 110 ? -10.419 -2.480 22.791 1.00 42.38 110 TYR A CA 1
ATOM 856 C C . TYR A 1 110 ? -9.713 -1.663 23.898 1.00 42.38 110 TYR A C 1
ATOM 858 O O . TYR A 1 110 ? -10.303 -1.315 24.912 1.00 42.38 110 TYR A O 1
ATOM 866 N N . TYR A 1 111 ? -8.543 -1.116 23.531 1.00 41.12 111 TYR A N 1
ATOM 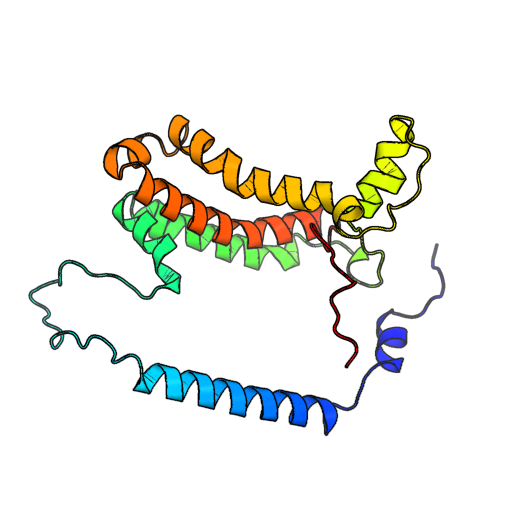867 C CA . TYR A 1 111 ? -8.285 0.336 23.537 1.00 41.12 111 TYR A CA 1
ATOM 868 C C . TYR A 1 111 ? -7.618 0.706 22.203 1.00 41.12 111 TYR A C 1
ATOM 870 O O . TYR A 1 111 ? -6.533 0.227 21.884 1.00 41.12 111 TYR A O 1
ATOM 878 N N . THR A 1 112 ? -8.285 1.524 21.387 1.00 52.53 112 THR A N 1
ATOM 879 C CA . THR A 1 112 ? -7.791 1.918 20.058 1.00 52.53 112 THR A CA 1
ATOM 880 C C . THR A 1 112 ? -6.749 3.029 20.201 1.00 52.53 112 THR A C 1
ATOM 882 O O . THR A 1 112 ? -7.118 4.158 20.508 1.00 52.53 112 THR A O 1
ATOM 885 N N . PHE A 1 113 ? -5.464 2.763 19.936 1.00 55.91 113 PHE A N 1
ATOM 886 C CA . PHE A 1 113 ? -4.473 3.842 19.857 1.00 55.91 113 PHE A CA 1
ATOM 887 C C . PHE A 1 113 ? -4.599 4.576 18.520 1.00 55.91 113 PHE A C 1
ATOM 889 O O . PHE A 1 113 ? -4.311 4.026 17.451 1.00 55.91 113 PHE A O 1
ATOM 896 N N . ARG A 1 114 ? -5.032 5.838 18.587 1.00 66.31 114 ARG A N 1
ATOM 897 C CA . ARG A 1 114 ? -4.858 6.812 17.506 1.00 66.31 114 ARG A CA 1
ATOM 898 C C . ARG A 1 114 ? -3.489 7.462 17.646 1.00 66.31 114 ARG A C 1
ATOM 900 O O . ARG A 1 114 ? -3.125 7.902 18.736 1.00 66.31 114 ARG A O 1
ATOM 907 N N . LEU A 1 115 ? -2.744 7.545 16.543 1.00 70.88 115 LEU A N 1
ATOM 908 C CA . LEU A 1 115 ? -1.437 8.208 16.526 1.00 70.88 115 LEU A CA 1
ATOM 909 C C . LEU A 1 115 ? -1.544 9.662 17.018 1.00 70.88 115 LEU A C 1
ATOM 911 O O . LEU A 1 115 ? -0.723 10.103 17.818 1.00 70.88 115 LEU A O 1
ATOM 915 N N . SER A 1 116 ? -2.597 10.373 16.609 1.00 71.31 116 SER A N 1
ATOM 916 C CA . SER A 1 116 ? -2.897 11.734 17.061 1.00 71.31 116 SER A CA 1
ATOM 917 C C . SER A 1 116 ? -3.103 11.823 18.576 1.00 71.31 116 SER A C 1
ATOM 919 O O . SER A 1 116 ? -2.551 12.704 19.229 1.00 71.31 116 SER A O 1
ATOM 921 N N . GLU A 1 117 ? -3.824 10.873 19.165 1.00 74.56 117 GLU A N 1
ATOM 922 C CA . GLU A 1 117 ? -4.059 10.813 20.609 1.00 74.56 117 GLU A CA 1
ATOM 923 C C . GLU A 1 117 ? -2.776 10.499 21.386 1.00 74.56 117 GLU A C 1
ATOM 925 O O . GLU A 1 117 ? -2.480 11.160 22.378 1.00 74.56 117 GLU A O 1
ATOM 930 N N . PHE A 1 118 ? -1.950 9.568 20.902 1.00 77.81 118 PHE A N 1
ATOM 931 C CA . PHE A 1 118 ? -0.634 9.309 21.492 1.00 77.81 118 PHE A CA 1
ATOM 932 C C . PHE A 1 118 ? 0.241 10.570 21.494 1.00 77.81 118 PHE A C 1
ATOM 934 O O . PHE A 1 118 ? 0.822 10.929 22.520 1.00 77.81 118 PHE A O 1
ATOM 941 N N . ILE A 1 119 ? 0.296 11.268 20.360 1.00 78.75 119 ILE A N 1
ATOM 942 C CA . ILE A 1 119 ? 1.138 12.449 20.196 1.00 78.75 119 ILE A CA 1
ATOM 943 C C . ILE A 1 119 ? 0.639 13.600 21.075 1.00 78.75 119 ILE A C 1
ATOM 945 O O . ILE A 1 119 ? 1.417 14.116 21.870 1.00 78.75 119 ILE A O 1
ATOM 949 N N . TYR A 1 120 ? -0.642 13.968 21.009 1.00 79.94 120 TYR A N 1
ATOM 950 C CA . TYR A 1 120 ? -1.176 15.128 21.733 1.00 79.94 120 TYR A CA 1
ATOM 951 C C . TYR A 1 120 ? -1.432 14.883 23.228 1.00 79.94 120 TYR A C 1
ATOM 953 O O . TYR A 1 120 ? -1.306 15.820 24.009 1.00 79.94 120 TYR A O 1
ATOM 961 N N . VAL A 1 121 ? -1.771 13.656 23.643 1.00 75.38 121 VAL A N 1
ATOM 962 C CA . VAL A 1 121 ? -2.150 13.351 25.040 1.00 75.38 121 VAL A CA 1
ATOM 963 C C . VAL A 1 121 ? -0.995 12.764 25.847 1.00 75.38 121 VAL A C 1
ATOM 965 O O . VAL A 1 121 ? -0.929 12.986 27.052 1.00 75.38 121 VAL A O 1
ATOM 968 N N . LYS A 1 122 ? -0.074 12.017 25.222 1.00 78.62 122 LYS A N 1
ATOM 969 C CA . LYS A 1 122 ? 1.025 11.353 25.948 1.00 78.62 122 LYS A CA 1
ATOM 970 C C . LYS A 1 122 ? 2.397 11.962 25.686 1.00 78.62 122 LYS A C 1
ATOM 972 O O . LYS A 1 122 ? 3.205 12.006 26.606 1.00 78.62 122 LYS A O 1
ATOM 977 N N . TRP A 1 123 ? 2.685 12.401 24.460 1.00 78.94 123 TRP A N 1
ATOM 978 C CA . TRP A 1 123 ? 4.038 12.829 24.081 1.00 78.94 123 TRP A CA 1
ATOM 979 C C . TRP A 1 123 ? 4.254 14.348 24.169 1.00 78.94 123 TRP A C 1
ATOM 981 O O . TRP A 1 123 ? 5.168 14.791 24.861 1.00 78.94 123 TRP A O 1
ATOM 991 N N . LEU A 1 124 ? 3.393 15.158 23.544 1.00 82.00 124 LEU A N 1
ATOM 992 C CA . LEU A 1 124 ? 3.474 16.626 23.562 1.00 82.00 124 LEU A CA 1
ATOM 993 C C . LEU A 1 124 ? 3.390 17.238 24.977 1.00 82.00 124 LEU A C 1
ATOM 995 O O . LEU A 1 124 ? 4.094 18.221 25.218 1.00 82.00 124 LEU A O 1
ATOM 999 N N . PRO A 1 125 ? 2.609 16.697 25.935 1.00 82.12 125 PRO A N 1
ATOM 1000 C CA . PRO A 1 125 ? 2.587 17.233 27.297 1.00 82.12 125 PRO A CA 1
ATOM 1001 C C . PRO A 1 125 ? 3.928 17.117 28.025 1.00 82.12 125 PRO A C 1
ATOM 1003 O O . PRO A 1 125 ? 4.300 18.028 28.762 1.00 82.12 125 PRO A O 1
ATOM 1006 N N . ASN A 1 126 ? 4.715 16.073 27.736 1.00 80.25 126 ASN A N 1
ATOM 1007 C CA . ASN A 1 126 ? 6.082 15.932 28.256 1.00 80.25 126 ASN A CA 1
ATOM 1008 C C . ASN A 1 126 ? 7.050 16.971 27.659 1.00 80.25 126 ASN A C 1
ATOM 1010 O O . ASN A 1 126 ? 8.121 17.202 28.211 1.00 80.25 126 ASN A O 1
ATOM 1014 N N . LEU A 1 127 ? 6.668 17.612 26.550 1.00 79.44 127 LEU A N 1
ATOM 1015 C CA . LEU A 1 127 ? 7.393 18.696 25.881 1.00 79.44 127 LEU A CA 1
ATOM 1016 C C . LEU A 1 127 ? 6.819 20.088 26.217 1.00 79.44 127 LEU A C 1
ATOM 1018 O O . LEU A 1 127 ? 7.212 21.079 25.606 1.00 79.44 127 LEU A O 1
ATOM 1022 N N . GLY A 1 128 ? 5.894 20.183 27.182 1.00 78.12 128 GLY A N 1
ATOM 1023 C CA . GLY A 1 128 ? 5.337 21.453 27.666 1.00 78.12 128 GLY A CA 1
ATOM 1024 C C . GLY A 1 128 ? 4.049 21.917 26.976 1.00 78.12 128 GLY A C 1
ATOM 1025 O O . GLY A 1 128 ? 3.563 23.014 27.261 1.00 78.12 128 GLY A O 1
ATOM 1026 N N . TYR A 1 129 ? 3.453 21.106 26.100 1.00 80.00 129 TYR A N 1
ATOM 1027 C CA . TYR A 1 129 ? 2.154 21.409 25.496 1.00 80.00 129 TYR A CA 1
ATOM 1028 C C . TYR A 1 129 ? 1.010 21.199 26.495 1.00 80.00 129 TYR A C 1
ATOM 1030 O O . TYR A 1 129 ? 0.864 20.125 27.071 1.00 80.00 129 TYR A O 1
ATOM 1038 N N . LYS A 1 130 ? 0.162 22.214 26.676 1.00 73.62 130 LYS A N 1
ATOM 1039 C CA . LYS A 1 130 ? -1.004 22.161 27.581 1.00 73.62 130 LYS A CA 1
ATOM 1040 C C . LYS A 1 130 ? -2.353 22.152 26.853 1.00 73.62 130 LYS A C 1
ATOM 1042 O O . LYS A 1 130 ? -3.392 22.310 27.487 1.00 73.62 130 LYS A O 1
ATOM 1047 N N . GLY A 1 131 ? -2.348 22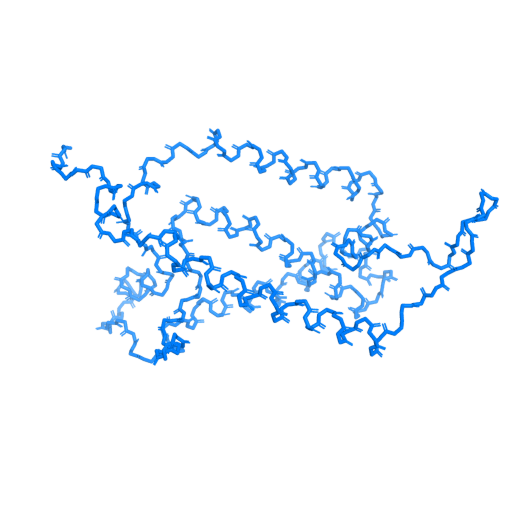.012 25.528 1.00 69.44 131 GLY A N 1
ATOM 1048 C CA . GLY A 1 131 ? -3.579 21.855 24.756 1.00 69.44 131 GLY A CA 1
ATOM 1049 C C . GLY A 1 131 ? -4.096 20.420 24.847 1.00 69.44 131 GLY A C 1
ATOM 1050 O O . GLY A 1 131 ? -3.319 19.476 24.948 1.00 69.44 131 GLY A O 1
ATOM 1051 N N . GLY A 1 132 ? -5.414 20.238 24.830 1.00 75.69 132 GLY A N 1
ATOM 1052 C CA . GLY A 1 132 ? -6.004 18.921 24.579 1.00 75.69 132 GLY A CA 1
ATOM 1053 C C . GLY A 1 132 ? -5.884 18.529 23.102 1.00 75.69 132 GLY A C 1
ATOM 1054 O O . GLY A 1 132 ? -5.152 19.153 22.334 1.00 75.69 132 GLY A O 1
ATOM 1055 N N . LEU A 1 133 ? -6.654 17.528 22.667 1.00 76.31 133 LEU A N 1
ATOM 1056 C CA . LEU A 1 133 ? -6.737 17.205 21.241 1.00 76.31 133 LEU A CA 1
ATOM 1057 C C . LEU A 1 133 ? -7.272 18.413 20.438 1.00 76.31 133 LEU A C 1
ATOM 1059 O O . LEU A 1 133 ? -8.317 18.966 20.803 1.00 76.31 133 LEU A O 1
ATOM 1063 N N . PRO A 1 134 ? -6.607 18.818 19.338 1.00 79.44 134 PRO A N 1
ATOM 1064 C CA . PRO A 1 134 ? -7.104 19.877 18.466 1.00 79.44 134 PRO A CA 1
ATOM 1065 C C . PRO A 1 134 ? -8.504 19.544 17.932 1.00 79.44 134 PRO A C 1
ATOM 1067 O O . PRO A 1 134 ? -8.742 18.434 17.456 1.00 79.44 134 PRO A O 1
ATOM 1070 N N . LYS A 1 135 ? -9.432 20.514 17.974 1.00 74.38 135 LYS A N 1
ATOM 1071 C CA . LYS A 1 135 ? -10.811 20.328 17.478 1.00 74.38 135 LYS A CA 1
ATOM 1072 C C . LYS A 1 135 ? -10.886 20.189 15.954 1.00 74.38 135 LYS A C 1
ATOM 1074 O O . LYS A 1 135 ? -11.794 19.547 15.443 1.00 74.38 135 LYS A O 1
ATOM 1079 N N . PHE A 1 136 ? -9.954 20.805 15.228 1.00 78.81 136 PHE A N 1
ATOM 1080 C CA . PHE A 1 136 ? -9.913 20.732 13.771 1.00 78.81 136 PHE A CA 1
ATOM 1081 C C . PHE A 1 136 ? -9.224 19.443 13.318 1.00 78.81 136 PHE A C 1
ATOM 1083 O O . PHE A 1 136 ? -8.096 19.161 13.728 1.00 78.81 136 PHE A O 1
ATOM 1090 N N . TRP A 1 137 ? -9.886 18.683 12.448 1.00 72.44 137 TRP A N 1
ATOM 1091 C CA . TRP A 1 137 ? -9.447 17.351 12.026 1.00 72.44 137 TRP A CA 1
ATOM 1092 C C . TRP A 1 137 ? -8.052 17.343 11.370 1.00 72.44 137 TRP A C 1
ATOM 1094 O O . TRP A 1 137 ? -7.246 16.472 11.690 1.00 72.44 137 TRP A O 1
ATOM 1104 N N . LEU A 1 138 ? -7.711 18.344 10.539 1.00 78.25 138 LEU A N 1
ATOM 1105 C CA . LEU A 1 138 ? -6.378 18.441 9.916 1.00 78.25 138 LEU A CA 1
ATOM 1106 C C . LEU A 1 138 ? -5.275 18.652 10.953 1.00 78.25 138 LEU A C 1
ATOM 1108 O O . LEU A 1 138 ? -4.241 17.999 10.878 1.00 78.25 138 LEU A O 1
ATOM 1112 N N . TRP A 1 139 ? -5.495 19.538 11.932 1.00 78.50 139 TRP A N 1
ATOM 1113 C CA . TRP A 1 139 ? -4.519 19.787 12.998 1.00 78.50 139 TRP A CA 1
ATOM 1114 C C . TRP A 1 139 ? -4.352 18.566 13.896 1.00 78.50 139 TRP A C 1
ATOM 1116 O O . TRP A 1 139 ? -3.246 18.285 14.340 1.00 78.50 139 TRP A O 1
ATOM 1126 N N . ARG A 1 140 ? -5.429 17.812 14.129 1.00 79.06 140 ARG A N 1
ATOM 1127 C CA . ARG A 1 140 ? -5.377 16.571 14.903 1.00 79.06 140 ARG A CA 1
ATOM 1128 C C . ARG A 1 140 ? -4.539 15.499 14.203 1.00 79.06 140 ARG A C 1
ATOM 1130 O O . ARG A 1 140 ? -3.714 14.859 14.846 1.00 79.06 140 ARG A O 1
ATOM 1137 N N . GLU A 1 141 ? -4.718 15.322 12.898 1.00 82.38 141 GLU A N 1
ATOM 1138 C CA . GLU A 1 141 ? -4.097 14.231 12.134 1.00 82.38 141 GLU A CA 1
ATOM 1139 C C . GLU A 1 141 ? -2.805 14.634 11.401 1.00 82.38 141 GLU A C 1
ATOM 1141 O O . GLU A 1 141 ? -2.225 13.823 10.675 1.00 82.38 141 GLU A O 1
ATOM 1146 N N . ILE A 1 142 ? -2.316 15.865 11.601 1.00 85.00 142 ILE A N 1
ATOM 1147 C CA . ILE A 1 142 ? -1.175 16.421 10.858 1.00 85.00 142 ILE A CA 1
ATOM 1148 C C . ILE A 1 142 ? 0.073 15.547 10.945 1.00 85.00 142 ILE A C 1
ATOM 1150 O O . ILE A 1 142 ? 0.753 15.348 9.946 1.00 85.00 142 ILE A O 1
ATOM 1154 N N . TRP A 1 143 ? 0.334 14.954 12.107 1.00 80.62 143 TRP A N 1
ATOM 1155 C CA . TRP A 1 143 ? 1.480 14.075 12.317 1.00 80.62 143 TRP A CA 1
ATOM 1156 C C . TRP A 1 143 ? 1.356 12.745 11.576 1.00 80.62 143 TRP A C 1
ATOM 1158 O O . TRP A 1 143 ? 2.349 12.242 11.059 1.00 80.62 143 TRP A O 1
ATOM 1168 N N . GLY A 1 144 ? 0.142 12.199 11.474 1.00 81.56 144 GLY A N 1
ATOM 1169 C CA . GLY A 1 144 ? -0.123 11.007 10.673 1.00 81.56 144 GLY A CA 1
ATOM 1170 C C . GLY A 1 144 ? 0.026 11.288 9.182 1.00 81.56 144 GLY A C 1
ATOM 1171 O O . GLY A 1 144 ? 0.682 10.525 8.475 1.00 81.56 144 GLY A O 1
ATOM 1172 N N . MET A 1 145 ? -0.511 12.418 8.713 1.00 83.06 145 MET A N 1
ATOM 1173 C CA . MET A 1 145 ? -0.360 12.849 7.320 1.00 83.06 145 MET A CA 1
ATOM 1174 C C . MET A 1 145 ? 1.104 13.123 6.974 1.00 83.06 145 MET A C 1
ATOM 1176 O O . MET A 1 145 ? 1.582 12.662 5.942 1.00 83.06 145 MET A O 1
ATOM 1180 N N . LEU A 1 146 ? 1.837 13.807 7.855 1.00 88.31 146 LEU A N 1
ATOM 1181 C CA . LEU A 1 146 ? 3.261 14.081 7.685 1.00 88.31 146 LEU A CA 1
ATOM 1182 C C . LEU A 1 146 ? 4.060 12.777 7.631 1.00 88.31 146 LEU A C 1
ATOM 1184 O O . LEU A 1 146 ? 4.892 12.631 6.744 1.00 88.31 146 LEU A O 1
ATOM 1188 N N . LEU A 1 147 ? 3.772 11.805 8.503 1.00 86.25 147 LEU A N 1
ATOM 1189 C CA . LEU A 1 147 ? 4.428 10.495 8.483 1.00 86.25 147 LEU A CA 1
ATOM 1190 C C . LEU A 1 147 ? 4.180 9.763 7.157 1.00 86.25 147 LEU A C 1
ATOM 1192 O O . LEU A 1 147 ? 5.126 9.251 6.566 1.00 86.25 147 LEU A O 1
ATOM 1196 N N . VAL A 1 148 ? 2.943 9.756 6.651 1.00 85.00 148 VAL A N 1
ATOM 1197 C CA . VAL A 1 148 ? 2.614 9.133 5.356 1.00 85.00 148 VAL A CA 1
ATOM 1198 C C . VAL A 1 148 ? 3.310 9.854 4.200 1.00 85.00 148 VAL A C 1
ATOM 1200 O O . VAL A 1 148 ? 3.920 9.204 3.353 1.00 85.00 148 VAL A O 1
ATOM 1203 N N . ILE A 1 149 ? 3.285 11.188 4.177 1.00 88.25 149 ILE A N 1
ATOM 1204 C CA . ILE A 1 149 ? 3.982 11.983 3.156 1.00 88.25 149 ILE A CA 1
ATOM 1205 C C . ILE A 1 149 ? 5.486 11.703 3.207 1.00 88.25 149 ILE A C 1
ATOM 1207 O O . ILE A 1 149 ? 6.097 11.422 2.180 1.00 88.25 149 ILE A O 1
ATOM 1211 N N . ALA A 1 150 ? 6.080 11.703 4.400 1.00 89.19 150 ALA A N 1
ATOM 1212 C CA . ALA A 1 150 ? 7.485 11.381 4.597 1.00 89.19 150 ALA A CA 1
ATOM 1213 C C . ALA A 1 150 ? 7.808 9.952 4.133 1.00 89.19 150 ALA A C 1
ATOM 1215 O O . ALA A 1 150 ? 8.821 9.745 3.470 1.00 89.19 150 ALA A O 1
ATOM 1216 N N . TYR A 1 151 ? 6.933 8.981 4.406 1.00 86.75 151 TYR A N 1
ATOM 1217 C CA . TYR A 1 151 ? 7.084 7.599 3.950 1.00 86.75 151 TYR A CA 1
ATOM 1218 C C . TYR A 1 151 ? 7.059 7.466 2.425 1.00 86.75 151 TYR A C 1
ATOM 1220 O O . TYR A 1 151 ? 7.779 6.640 1.882 1.00 86.75 151 TYR A O 1
ATOM 1228 N N . PHE A 1 152 ? 6.279 8.272 1.710 1.00 88.31 152 PHE A N 1
ATOM 1229 C CA . PHE A 1 152 ? 6.267 8.226 0.247 1.00 88.31 152 PHE A CA 1
ATOM 1230 C C . PHE A 1 152 ? 7.354 9.090 -0.400 1.00 88.31 152 PHE A C 1
ATOM 1232 O O . PHE A 1 152 ? 7.781 8.798 -1.512 1.00 88.31 152 PHE A O 1
ATOM 1239 N N . MET A 1 153 ? 7.827 10.134 0.282 1.00 88.44 153 MET A N 1
ATOM 1240 C CA . MET A 1 153 ? 8.726 11.132 -0.303 1.00 88.44 153 MET A CA 1
ATOM 1241 C C . MET A 1 153 ? 10.203 10.921 0.057 1.00 88.44 153 MET A C 1
ATOM 1243 O O . MET A 1 153 ? 11.072 11.243 -0.751 1.00 88.44 153 MET A O 1
ATOM 1247 N N . LEU A 1 154 ? 10.516 10.364 1.234 1.00 89.00 154 LEU A N 1
ATOM 1248 C CA . LEU A 1 154 ? 11.899 10.146 1.683 1.00 89.00 154 LEU A CA 1
ATOM 1249 C C . LEU A 1 154 ? 12.540 8.866 1.122 1.00 89.00 154 LEU A C 1
ATOM 1251 O O . LEU A 1 154 ? 13.698 8.929 0.702 1.00 89.00 154 LEU A O 1
ATOM 1255 N N . PRO A 1 155 ? 11.864 7.704 1.068 1.00 88.12 155 PRO A N 1
ATOM 1256 C CA . PRO A 1 155 ? 12.490 6.486 0.568 1.00 88.12 155 PRO A CA 1
ATOM 1257 C C . PRO A 1 155 ? 12.912 6.541 -0.905 1.00 88.12 155 PRO A C 1
ATOM 1259 O O . PRO A 1 155 ? 14.009 6.053 -1.173 1.00 88.12 155 PRO A O 1
ATOM 1262 N N . PRO A 1 156 ? 12.170 7.152 -1.857 1.00 87.12 156 PRO A N 1
ATOM 1263 C CA . PRO A 1 156 ? 12.621 7.232 -3.247 1.00 87.12 156 PRO A CA 1
ATOM 1264 C C . PRO A 1 156 ? 14.025 7.840 -3.422 1.00 87.12 156 PRO A C 1
ATOM 1266 O O . PRO A 1 156 ? 14.871 7.166 -4.018 1.00 87.12 156 PRO A O 1
ATOM 1269 N N . PRO A 1 157 ? 14.361 9.028 -2.875 1.00 88.31 157 PRO A N 1
ATOM 1270 C CA . PRO A 1 157 ? 15.716 9.569 -2.980 1.00 88.31 157 PRO A CA 1
ATOM 1271 C C . PRO A 1 157 ? 16.754 8.802 -2.142 1.00 88.31 157 PRO A C 1
ATOM 1273 O O . PRO A 1 157 ? 17.912 8.717 -2.553 1.00 88.31 157 PRO A O 1
ATOM 1276 N N . ILE A 1 158 ? 16.378 8.221 -0.994 1.00 89.06 158 ILE A N 1
ATOM 1277 C CA . ILE A 1 158 ? 17.307 7.460 -0.134 1.00 89.06 158 ILE A CA 1
ATOM 1278 C C . ILE A 1 158 ? 17.714 6.137 -0.795 1.00 89.06 158 ILE A C 1
ATOM 1280 O O . ILE A 1 158 ? 18.901 5.803 -0.869 1.00 89.06 158 ILE A O 1
ATOM 1284 N N . LEU A 1 159 ? 16.742 5.389 -1.314 1.00 84.81 159 LEU A N 1
ATOM 1285 C CA . LEU A 1 159 ? 16.969 4.132 -2.023 1.00 84.81 159 LEU A CA 1
ATOM 1286 C C . LEU A 1 159 ? 17.744 4.358 -3.325 1.00 84.81 159 LEU A C 1
ATOM 1288 O O . LEU A 1 159 ? 18.588 3.533 -3.669 1.00 84.81 159 LEU A O 1
ATOM 1292 N N . ALA A 1 160 ? 17.548 5.505 -3.988 1.00 84.62 160 ALA A N 1
ATOM 1293 C CA . ALA A 1 160 ? 18.265 5.850 -5.215 1.00 84.62 160 ALA A CA 1
ATOM 1294 C C . ALA A 1 160 ? 19.768 6.028 -4.968 1.00 84.62 160 ALA A C 1
ATOM 1296 O O . ALA A 1 160 ? 20.576 5.815 -5.866 1.00 84.62 160 ALA A O 1
ATOM 1297 N N . ARG A 1 161 ? 20.159 6.413 -3.748 1.00 83.88 161 ARG A N 1
ATOM 1298 C CA . ARG A 1 161 ? 21.569 6.583 -3.370 1.00 83.88 161 ARG A CA 1
ATOM 1299 C C . ARG A 1 161 ? 22.185 5.324 -2.763 1.00 83.88 161 ARG A C 1
ATOM 1301 O O . ARG A 1 161 ? 23.399 5.163 -2.842 1.00 83.88 161 ARG A O 1
ATOM 1308 N N . THR A 1 162 ? 21.372 4.450 -2.171 1.00 84.88 162 THR A N 1
ATOM 1309 C CA . THR A 1 162 ? 21.825 3.255 -1.443 1.00 84.88 162 THR A CA 1
ATOM 1310 C C . THR A 1 162 ? 21.596 1.973 -2.256 1.00 84.88 162 THR A C 1
ATOM 1312 O O . THR A 1 162 ? 22.396 1.656 -3.134 1.00 84.88 162 THR A O 1
ATOM 1315 N N . ALA A 1 163 ? 20.516 1.233 -1.993 1.00 74.62 163 ALA A N 1
ATOM 1316 C CA . ALA A 1 163 ? 20.285 -0.112 -2.526 1.00 74.62 163 ALA A CA 1
ATOM 1317 C C . ALA A 1 163 ? 19.869 -0.140 -4.008 1.00 74.62 163 ALA A C 1
ATOM 1319 O O . ALA A 1 163 ? 20.265 -1.042 -4.744 1.00 74.62 163 ALA A O 1
ATOM 1320 N N . PHE A 1 164 ? 19.116 0.860 -4.475 1.00 79.00 164 PHE A N 1
ATOM 1321 C CA . PHE A 1 164 ? 18.614 0.932 -5.850 1.00 79.00 164 PHE A CA 1
ATOM 1322 C C . PHE A 1 164 ? 19.422 1.872 -6.756 1.00 79.00 164 PHE A C 1
ATOM 1324 O O . PHE A 1 164 ? 18.955 2.278 -7.819 1.00 79.00 164 PHE A O 1
ATOM 1331 N N . ARG A 1 165 ? 20.673 2.183 -6.404 1.00 75.56 165 ARG A N 1
ATOM 1332 C CA . ARG A 1 165 ? 21.518 3.072 -7.215 1.00 75.56 165 ARG A CA 1
ATOM 1333 C C . ARG A 1 165 ? 21.704 2.587 -8.656 1.00 75.56 165 ARG A C 1
ATOM 1335 O O . ARG A 1 165 ? 21.471 3.337 -9.598 1.00 75.56 165 ARG A O 1
ATOM 1342 N N . ARG A 1 166 ? 22.015 1.298 -8.830 1.00 72.56 166 ARG A N 1
ATOM 1343 C CA . ARG A 1 166 ? 22.157 0.665 -10.158 1.00 72.56 166 ARG A CA 1
ATOM 1344 C C . ARG A 1 166 ? 20.860 0.693 -10.977 1.00 72.56 166 ARG A C 1
ATOM 1346 O O . ARG A 1 166 ? 20.897 0.613 -12.199 1.00 72.56 166 ARG A O 1
ATOM 1353 N N . PHE A 1 167 ? 19.717 0.788 -10.305 1.00 71.06 167 PHE A N 1
ATOM 1354 C CA . PHE A 1 167 ? 18.388 0.789 -10.911 1.00 71.06 167 PHE A CA 1
ATOM 1355 C C . PHE A 1 167 ? 18.007 2.186 -11.380 1.00 71.06 167 PHE A C 1
ATOM 1357 O O . PHE A 1 167 ? 17.527 2.352 -12.499 1.00 71.06 167 PHE A O 1
ATOM 1364 N N . PHE A 1 168 ? 18.291 3.188 -10.548 1.00 80.06 168 PHE A N 1
ATOM 1365 C CA . PHE A 1 168 ? 18.133 4.591 -10.901 1.00 80.06 168 PHE A CA 1
ATOM 1366 C C . PHE A 1 168 ? 18.947 4.949 -12.153 1.00 80.06 168 PHE A C 1
ATOM 1368 O O . PHE A 1 168 ? 18.421 5.580 -13.069 1.00 80.06 168 PHE A O 1
ATOM 1375 N N . GLU A 1 169 ? 20.193 4.467 -12.229 1.00 79.00 169 GLU A N 1
ATOM 1376 C CA . GLU A 1 169 ? 21.091 4.689 -13.371 1.00 79.00 169 GLU A CA 1
ATOM 1377 C C . GLU A 1 169 ? 20.589 4.025 -14.673 1.00 79.00 169 GLU A C 1
ATOM 1379 O O . GLU A 1 169 ? 20.783 4.583 -15.749 1.00 79.00 169 GLU A O 1
ATOM 1384 N N . LYS A 1 170 ? 19.896 2.876 -14.601 1.00 76.88 170 LYS A N 1
ATOM 1385 C CA . LYS A 1 170 ? 19.376 2.156 -15.785 1.00 76.88 170 LYS A CA 1
ATOM 1386 C C . LYS A 1 170 ? 18.008 2.645 -16.275 1.00 76.88 170 LYS A C 1
ATOM 1388 O O . LYS A 1 170 ? 17.743 2.616 -17.472 1.00 76.88 170 LYS A O 1
ATOM 1393 N N . MET A 1 171 ? 17.119 3.042 -15.365 1.00 72.56 171 MET A N 1
ATOM 1394 C CA . MET A 1 171 ? 15.715 3.348 -15.683 1.00 72.56 171 MET A CA 1
ATOM 1395 C C . MET A 1 171 ? 15.425 4.829 -15.928 1.00 72.56 171 MET A C 1
ATOM 1397 O O . MET A 1 171 ? 14.409 5.163 -16.545 1.00 72.56 171 MET A O 1
ATOM 1401 N N . GLY A 1 172 ? 16.281 5.718 -15.423 1.00 80.25 172 GLY A N 1
ATOM 1402 C CA . GLY A 1 172 ? 16.005 7.148 -15.377 1.00 80.25 172 GLY A CA 1
ATOM 1403 C C . GLY A 1 172 ? 14.982 7.528 -14.298 1.00 80.25 172 GLY A C 1
ATOM 1404 O O . GLY A 1 172 ? 14.317 6.689 -13.686 1.00 80.25 172 GLY A O 1
ATOM 1405 N N . PHE A 1 173 ? 14.857 8.835 -14.057 1.00 81.06 173 PHE A N 1
ATOM 1406 C CA . PHE A 1 173 ? 14.165 9.388 -12.889 1.00 81.06 173 PHE A CA 1
ATOM 1407 C C . PHE A 1 173 ? 12.692 8.962 -12.774 1.00 81.06 173 PHE A C 1
ATOM 1409 O O . PHE A 1 173 ? 12.260 8.511 -11.717 1.00 81.06 173 PHE A O 1
ATOM 1416 N N . ILE A 1 174 ? 11.910 9.084 -13.849 1.00 82.81 174 ILE A N 1
ATOM 1417 C CA . ILE A 1 174 ? 10.449 8.903 -13.793 1.00 82.81 174 ILE A CA 1
ATOM 1418 C C . ILE A 1 174 ? 10.078 7.441 -13.517 1.00 82.81 174 ILE A C 1
ATOM 1420 O O . ILE A 1 174 ? 9.311 7.162 -12.599 1.00 82.81 174 ILE A O 1
ATOM 1424 N N . ARG A 1 175 ? 10.656 6.500 -14.273 1.00 74.81 175 ARG A N 1
ATOM 1425 C CA . ARG A 1 175 ? 10.346 5.065 -14.160 1.00 74.81 175 ARG A CA 1
ATOM 1426 C C . ARG A 1 175 ? 10.761 4.505 -12.803 1.00 74.81 175 ARG A C 1
ATOM 1428 O O . ARG A 1 175 ? 9.987 3.788 -12.177 1.00 74.81 175 ARG A O 1
ATOM 1435 N N . TYR A 1 176 ? 11.932 4.916 -12.312 1.00 85.75 176 TYR A N 1
ATOM 1436 C CA . TYR A 1 176 ? 12.388 4.563 -10.973 1.00 85.75 176 TYR A CA 1
ATOM 1437 C C . TYR A 1 176 ? 11.412 5.038 -9.886 1.00 85.75 176 TYR A C 1
ATOM 1439 O O . TYR A 1 176 ? 11.040 4.250 -9.019 1.00 85.75 176 TYR A O 1
ATOM 1447 N N . ASN A 1 177 ? 10.974 6.303 -9.938 1.00 84.88 177 ASN A N 1
ATOM 1448 C CA . ASN A 1 177 ? 10.038 6.824 -8.943 1.00 84.88 177 ASN A CA 1
ATOM 1449 C C . ASN A 1 177 ? 8.720 6.043 -8.972 1.00 84.88 177 ASN A C 1
ATOM 1451 O O . ASN A 1 177 ? 8.273 5.606 -7.919 1.00 84.88 177 ASN A O 1
ATOM 1455 N N . VAL A 1 178 ? 8.143 5.788 -10.152 1.00 84.12 178 VAL A N 1
ATOM 1456 C CA . VAL A 1 178 ? 6.904 4.996 -10.277 1.00 84.12 178 VAL A CA 1
ATOM 1457 C C . VAL A 1 178 ? 7.073 3.594 -9.681 1.00 84.12 178 VAL A C 1
ATOM 1459 O O . VAL A 1 178 ? 6.242 3.175 -8.877 1.00 84.12 178 VAL A O 1
ATOM 1462 N N . MET A 1 179 ? 8.165 2.894 -10.004 1.00 82.75 179 MET A N 1
ATOM 1463 C CA . MET A 1 179 ? 8.456 1.568 -9.450 1.00 82.75 179 MET A CA 1
ATOM 1464 C C . MET A 1 179 ? 8.552 1.603 -7.917 1.00 82.75 179 MET A C 1
ATOM 1466 O O . MET A 1 179 ? 7.911 0.799 -7.242 1.00 82.75 179 MET A O 1
ATOM 1470 N N . VAL A 1 180 ? 9.324 2.539 -7.352 1.00 85.19 180 VAL A N 1
ATOM 1471 C CA . VAL A 1 180 ? 9.483 2.643 -5.894 1.00 85.19 180 VAL A CA 1
ATOM 1472 C C . VAL A 1 180 ? 8.174 3.033 -5.221 1.00 85.19 180 VAL A C 1
ATOM 1474 O O . VAL A 1 180 ? 7.856 2.467 -4.184 1.00 85.19 180 VAL A O 1
ATOM 1477 N N . PHE A 1 181 ? 7.377 3.923 -5.812 1.00 86.12 181 PHE A N 1
ATOM 1478 C CA . PHE A 1 181 ? 6.049 4.254 -5.294 1.00 86.12 181 PHE A CA 1
ATOM 1479 C C . PHE A 1 181 ? 5.158 3.012 -5.195 1.00 86.12 181 PHE A C 1
ATOM 1481 O O . PHE A 1 181 ? 4.585 2.765 -4.135 1.00 86.12 181 PHE A O 1
ATOM 1488 N N . LEU A 1 182 ? 5.081 2.199 -6.253 1.00 81.56 182 LEU A N 1
ATOM 1489 C CA . LEU A 1 182 ? 4.304 0.953 -6.247 1.00 81.56 182 LEU A CA 1
ATOM 1490 C C . LEU A 1 182 ? 4.825 -0.048 -5.206 1.00 81.56 182 LEU A C 1
ATOM 1492 O O . LEU A 1 182 ? 4.038 -0.661 -4.485 1.00 81.56 182 LEU A O 1
ATOM 1496 N N . LEU A 1 183 ? 6.146 -0.174 -5.075 1.00 82.75 183 LEU A N 1
ATOM 1497 C CA . LEU A 1 183 ? 6.776 -1.035 -4.075 1.00 82.75 183 LEU A CA 1
ATOM 1498 C C . LEU A 1 183 ? 6.472 -0.555 -2.646 1.00 82.75 183 LEU A C 1
ATOM 1500 O O . LEU A 1 183 ? 6.142 -1.365 -1.781 1.00 82.75 183 LEU A O 1
ATOM 1504 N N . LEU A 1 184 ? 6.512 0.757 -2.396 1.00 84.75 184 LEU A N 1
ATOM 1505 C CA . LEU A 1 184 ? 6.132 1.348 -1.111 1.00 84.75 184 LEU A CA 1
ATOM 1506 C C . LEU A 1 184 ? 4.647 1.120 -0.805 1.00 84.75 184 LEU A C 1
ATOM 1508 O O . LEU A 1 184 ? 4.317 0.788 0.328 1.00 84.75 184 LEU A O 1
ATOM 1512 N N . PHE A 1 185 ? 3.751 1.210 -1.793 1.00 80.94 185 PHE A N 1
ATOM 1513 C CA . PHE A 1 185 ? 2.342 0.839 -1.606 1.00 80.94 185 PHE A CA 1
ATOM 1514 C C . PHE A 1 185 ? 2.179 -0.630 -1.202 1.00 80.94 185 PHE A C 1
ATOM 1516 O O . PHE A 1 185 ? 1.401 -0.938 -0.299 1.00 80.94 185 PHE A O 1
ATOM 1523 N N . MET A 1 186 ? 2.938 -1.529 -1.827 1.00 80.62 186 MET A N 1
ATOM 1524 C CA . MET A 1 186 ? 2.903 -2.956 -1.514 1.00 80.62 186 MET A CA 1
ATOM 1525 C C . MET A 1 186 ? 3.413 -3.242 -0.096 1.00 80.62 186 MET A C 1
ATOM 1527 O O . MET A 1 186 ? 2.814 -4.033 0.627 1.00 80.62 186 MET A O 1
ATOM 1531 N N . ILE A 1 187 ? 4.482 -2.562 0.326 1.00 80.81 187 ILE A N 1
ATOM 1532 C CA . ILE A 1 187 ? 5.078 -2.712 1.660 1.00 80.81 187 ILE A CA 1
ATOM 1533 C C . ILE A 1 187 ? 4.268 -1.977 2.745 1.00 80.81 187 ILE A C 1
ATOM 1535 O O . ILE A 1 187 ? 4.293 -2.386 3.909 1.00 80.81 187 ILE A O 1
ATOM 1539 N N . ALA A 1 188 ? 3.494 -0.946 2.395 1.00 81.12 188 ALA A N 1
ATOM 1540 C CA . ALA A 1 188 ? 2.659 -0.210 3.343 1.00 81.12 188 ALA A CA 1
ATOM 1541 C C . ALA A 1 188 ? 1.646 -1.116 4.061 1.00 81.12 188 ALA A C 1
ATOM 1543 O O . ALA A 1 188 ? 1.361 -0.896 5.239 1.00 81.12 188 ALA A O 1
ATOM 1544 N N . LEU A 1 189 ? 1.134 -2.152 3.384 1.00 77.62 189 LEU A N 1
ATOM 1545 C CA . LEU A 1 189 ? 0.211 -3.122 3.976 1.00 77.62 189 LEU A CA 1
ATOM 1546 C C . LEU A 1 189 ? 0.893 -3.962 5.077 1.00 77.62 189 LEU A C 1
ATOM 1548 O O . LEU A 1 189 ? 0.457 -3.849 6.226 1.00 77.62 189 LEU A O 1
ATOM 1552 N N . PRO A 1 190 ? 1.992 -4.703 4.812 1.00 78.50 190 PRO A N 1
ATOM 1553 C CA . PRO A 1 190 ? 2.777 -5.352 5.859 1.00 78.50 190 PRO A CA 1
ATOM 1554 C C . PRO A 1 190 ? 3.222 -4.399 6.969 1.00 78.50 190 PRO A C 1
ATOM 1556 O O . PRO A 1 190 ? 3.046 -4.715 8.140 1.00 78.50 190 PRO A O 1
ATOM 1559 N N . ILE A 1 191 ? 3.741 -3.207 6.643 1.00 82.38 191 ILE A N 1
ATOM 1560 C CA . ILE A 1 191 ? 4.169 -2.225 7.656 1.00 82.38 191 ILE A CA 1
ATOM 1561 C C . ILE A 1 191 ? 3.008 -1.847 8.572 1.00 82.38 191 ILE A C 1
ATOM 1563 O O . ILE A 1 191 ? 3.165 -1.832 9.791 1.00 82.38 191 ILE A O 1
ATOM 1567 N N . LYS A 1 192 ? 1.831 -1.558 8.010 1.00 74.56 192 LYS A N 1
ATOM 1568 C CA . LYS A 1 192 ? 0.638 -1.233 8.796 1.00 74.56 192 LYS A CA 1
ATOM 1569 C C . LYS A 1 192 ? 0.241 -2.397 9.702 1.00 74.56 192 LYS A C 1
ATOM 1571 O O . LYS A 1 192 ? -0.176 -2.159 10.833 1.00 74.56 192 LYS A O 1
ATOM 1576 N N . MET A 1 193 ? 0.392 -3.634 9.233 1.00 69.44 193 MET A N 1
ATOM 1577 C CA . MET A 1 193 ? 0.159 -4.829 10.046 1.00 69.44 193 MET A CA 1
ATOM 1578 C C . MET A 1 193 ? 1.177 -4.940 11.187 1.00 69.44 193 MET A C 1
ATOM 1580 O O . MET A 1 193 ? 0.769 -5.101 12.334 1.00 69.44 193 MET A O 1
ATOM 1584 N N . TYR A 1 194 ? 2.472 -4.746 10.922 1.00 73.50 194 TYR A N 1
ATOM 1585 C CA . TYR A 1 194 ? 3.512 -4.745 11.957 1.00 73.50 194 TYR A CA 1
ATOM 1586 C C . TYR A 1 194 ? 3.325 -3.623 12.984 1.00 73.50 194 TYR A C 1
ATOM 1588 O O . TYR A 1 194 ? 3.480 -3.862 14.176 1.00 73.50 194 TYR A O 1
ATOM 1596 N N . LEU A 1 195 ? 2.948 -2.413 12.559 1.00 72.94 195 LEU A N 1
ATOM 1597 C CA . LEU A 1 195 ? 2.661 -1.289 13.461 1.00 72.94 195 LEU A CA 1
ATOM 1598 C C . LEU A 1 195 ? 1.422 -1.547 14.320 1.00 72.94 195 LEU A C 1
ATOM 1600 O O . LEU A 1 195 ? 1.408 -1.226 15.512 1.00 72.94 195 LEU A O 1
ATOM 1604 N N . ARG A 1 196 ? 0.388 -2.155 13.730 1.00 67.12 196 ARG A N 1
ATOM 1605 C CA . ARG A 1 196 ? -0.778 -2.616 14.480 1.00 67.12 196 ARG A CA 1
ATOM 1606 C C . ARG A 1 196 ? -0.379 -3.674 15.498 1.00 67.12 196 ARG A C 1
ATOM 1608 O O . ARG A 1 196 ? -0.885 -3.647 16.605 1.00 67.12 196 ARG A O 1
ATOM 1615 N N . TRP A 1 197 ? 0.527 -4.574 15.161 1.00 60.91 197 TRP A N 1
ATOM 1616 C CA . TRP A 1 197 ? 0.915 -5.644 16.064 1.00 60.91 197 TRP A CA 1
ATOM 1617 C C . TRP A 1 197 ? 1.835 -5.163 17.199 1.00 60.91 197 TRP A C 1
ATOM 1619 O O . TRP A 1 197 ? 1.506 -5.315 18.373 1.00 60.91 197 TRP A O 1
ATOM 1629 N N . ALA A 1 198 ? 2.941 -4.494 16.864 1.00 68.69 198 ALA A N 1
ATOM 1630 C CA . ALA A 1 198 ? 3.950 -4.058 17.830 1.00 68.69 198 ALA A CA 1
ATOM 1631 C C . ALA A 1 198 ? 3.445 -2.962 18.781 1.00 68.69 198 ALA A C 1
ATOM 1633 O O . ALA A 1 198 ? 3.833 -2.922 19.948 1.00 68.69 198 ALA A O 1
ATOM 1634 N N . PHE A 1 199 ? 2.578 -2.069 18.293 1.00 66.25 199 PHE A N 1
ATOM 1635 C CA . PHE A 1 199 ? 2.151 -0.883 19.042 1.00 66.25 199 PHE A CA 1
ATOM 1636 C C . PHE A 1 199 ? 0.630 -0.771 19.214 1.00 66.25 199 PHE A C 1
ATOM 1638 O O . PHE A 1 199 ? 0.159 0.230 19.753 1.00 66.25 199 PHE A O 1
ATOM 1645 N N . ASN A 1 200 ? -0.153 -1.763 18.765 1.00 63.84 200 ASN A N 1
ATOM 1646 C CA . ASN A 1 200 ? -1.625 -1.710 18.758 1.00 63.84 200 ASN A CA 1
ATOM 1647 C C . ASN A 1 200 ? -2.166 -0.444 18.051 1.00 63.84 200 ASN A C 1
ATOM 1649 O O . ASN A 1 200 ? -3.195 0.135 18.403 1.00 63.84 200 ASN A O 1
ATOM 1653 N N . LEU A 1 201 ? -1.433 0.016 17.027 1.00 65.12 201 LEU A N 1
ATOM 1654 C CA . LEU A 1 201 ? -1.758 1.219 16.272 1.00 65.12 201 LEU A CA 1
ATOM 1655 C C . LEU A 1 201 ? -2.778 0.891 15.173 1.00 65.12 201 LEU A C 1
ATOM 1657 O O . LEU A 1 201 ? -2.439 0.377 14.106 1.00 65.12 201 LEU A O 1
ATOM 1661 N N . LYS A 1 202 ? -4.062 1.165 15.436 1.00 62.03 202 LYS A N 1
ATOM 1662 C CA . LYS A 1 202 ? -5.156 0.851 14.496 1.00 62.03 202 LYS A CA 1
ATOM 1663 C C . LYS A 1 202 ? -5.218 1.837 13.327 1.00 62.03 202 LYS A C 1
ATOM 1665 O O . LYS A 1 202 ? -5.496 1.409 12.201 1.00 62.03 202 LYS A O 1
ATOM 1670 N N . TYR A 1 203 ? -4.932 3.115 13.595 1.00 65.88 203 TYR A N 1
ATOM 1671 C CA . TYR A 1 203 ? -5.020 4.214 12.633 1.00 65.88 203 TYR A CA 1
ATOM 1672 C C . TYR A 1 203 ? -3.772 5.104 12.683 1.00 65.88 203 TYR A C 1
ATOM 1674 O O . TYR A 1 203 ? -3.446 5.672 13.726 1.00 65.88 203 TYR A O 1
ATOM 1682 N N . ILE A 1 204 ? -3.105 5.238 11.531 1.00 67.88 204 ILE A N 1
ATOM 1683 C CA . ILE A 1 204 ? -2.043 6.236 11.312 1.00 67.88 204 ILE A CA 1
ATOM 1684 C C . ILE A 1 204 ? -2.677 7.613 11.081 1.00 67.88 204 ILE A C 1
ATOM 1686 O O . ILE A 1 204 ? -2.221 8.596 11.650 1.00 67.88 204 ILE A O 1
ATOM 1690 N N . VAL A 1 205 ? -3.753 7.654 10.289 1.00 66.88 205 VAL A N 1
ATOM 1691 C CA . VAL A 1 205 ? -4.610 8.824 10.068 1.00 66.88 205 VAL A CA 1
ATOM 1692 C C . VAL A 1 205 ? -6.054 8.385 10.301 1.00 66.88 205 VAL A C 1
ATOM 1694 O O . VAL A 1 205 ? -6.507 7.424 9.676 1.00 66.88 205 VAL A O 1
ATOM 1697 N N . ALA A 1 206 ? -6.756 9.048 11.218 1.00 65.25 206 ALA A N 1
ATOM 1698 C CA . ALA A 1 206 ? -8.159 8.791 11.540 1.00 65.25 206 ALA A CA 1
ATOM 1699 C C . ALA A 1 206 ? -9.013 10.036 11.263 1.00 65.25 206 ALA A C 1
ATOM 1701 O O . ALA A 1 206 ? -9.054 10.973 12.066 1.00 65.25 206 ALA A O 1
ATOM 1702 N N . ILE A 1 207 ? -9.720 10.033 10.132 1.00 65.12 207 ILE A N 1
ATOM 1703 C CA . ILE A 1 207 ? -10.708 11.068 9.827 1.00 65.12 207 ILE A CA 1
ATOM 1704 C C . ILE A 1 207 ? -12.087 10.495 10.143 1.00 65.12 207 ILE A C 1
ATOM 1706 O O . ILE A 1 207 ? -12.601 9.662 9.404 1.00 65.12 207 ILE A O 1
ATOM 1710 N N . ASN A 1 208 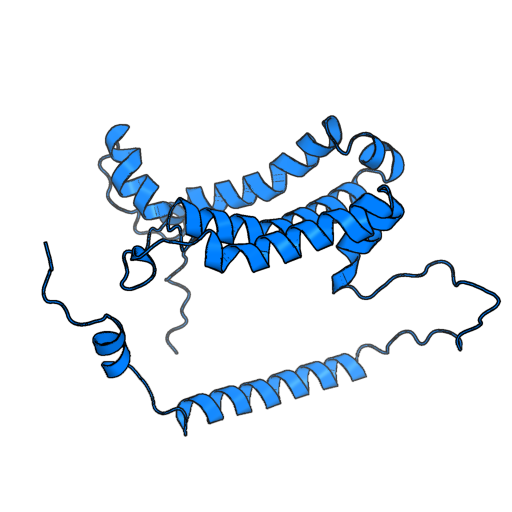? -12.655 10.908 11.273 1.00 57.53 208 ASN A N 1
ATOM 1711 C CA . ASN A 1 208 ? -13.957 10.428 11.741 1.00 57.53 208 ASN A CA 1
ATOM 1712 C C . ASN A 1 208 ? -15.099 11.366 11.313 1.00 57.53 208 ASN A C 1
ATOM 1714 O O . ASN A 1 208 ? -16.262 11.070 11.551 1.00 57.53 208 ASN A O 1
ATOM 1718 N N . GLU A 1 209 ? -14.778 12.510 10.713 1.00 58.25 209 GLU A N 1
ATOM 1719 C CA . GLU A 1 209 ? -15.731 13.577 10.408 1.00 58.25 209 GLU A CA 1
ATOM 1720 C C . GLU A 1 209 ? -16.364 13.462 9.009 1.00 58.25 209 GLU A C 1
ATOM 1722 O O . GLU A 1 209 ? -17.376 14.105 8.760 1.00 58.25 209 GLU A O 1
ATOM 1727 N N . PHE A 1 210 ? -15.810 12.639 8.106 1.00 50.75 210 PHE A N 1
ATOM 1728 C CA . PHE A 1 210 ? -16.367 12.400 6.759 1.00 50.75 210 PHE A CA 1
ATOM 1729 C C . PHE A 1 210 ? -17.228 11.135 6.660 1.00 50.75 210 PHE A C 1
ATOM 1731 O O . PHE A 1 210 ? -17.522 10.678 5.555 1.00 50.75 210 PHE A O 1
ATOM 1738 N N . PHE A 1 211 ? -17.664 10.568 7.787 1.00 42.44 211 PHE A N 1
ATOM 1739 C CA . PHE A 1 211 ? -18.810 9.665 7.752 1.00 42.44 211 PHE A CA 1
ATOM 1740 C C . PHE A 1 211 ? -20.023 10.526 7.403 1.00 42.44 211 PHE A C 1
ATOM 1742 O O . PHE A 1 211 ? -20.595 11.175 8.275 1.00 42.44 211 PHE A O 1
ATOM 1749 N N . PHE A 1 212 ? -20.345 10.613 6.108 1.00 33.81 212 PHE A N 1
ATOM 1750 C CA . PHE A 1 212 ? -21.618 11.140 5.637 1.00 33.81 212 PHE A CA 1
ATOM 1751 C C . PHE A 1 212 ? -22.709 10.394 6.398 1.00 33.81 212 PHE A C 1
ATOM 1753 O O . PHE A 1 212 ? -22.973 9.228 6.128 1.00 33.81 212 PHE A O 1
ATOM 1760 N N . ASN A 1 213 ? -23.270 11.059 7.402 1.00 31.86 213 ASN A N 1
ATOM 1761 C CA . ASN A 1 213 ? -24.455 10.608 8.100 1.00 31.86 213 ASN A CA 1
ATOM 1762 C C . ASN A 1 213 ? -25.639 10.936 7.184 1.00 31.86 213 ASN A C 1
ATOM 1764 O O . ASN A 1 213 ? -26.277 11.980 7.335 1.00 31.86 213 ASN A O 1
ATOM 1768 N N . ILE A 1 214 ? -25.812 10.103 6.159 1.00 39.38 214 ILE A N 1
ATOM 1769 C CA . ILE A 1 214 ? -27.079 9.897 5.464 1.00 39.38 214 ILE A CA 1
ATOM 1770 C C . ILE A 1 214 ? -27.558 8.491 5.812 1.00 39.38 214 ILE A C 1
ATOM 1772 O O . ILE A 1 214 ? -26.694 7.584 5.857 1.00 39.38 214 ILE A O 1
#

Secondary structure (DSSP, 8-state):
----PPPTHHHHHTTPPPIIIIIHHHHHHHHHHHHHHHHHHHHHS---PPPPP-TT---SS-PPPGGGHHHHHHHHHS-HHIIIIIHHHHHHHHHHHHHHH---GGGSS---EEHHHIIIIIIGGGGT----S-SSHHHHHHHHHHHHHHHHHSHHHHHHHTTTHHHHHHH-HHHHHHHHHHHHHHHHHHHHHHHHHHH-EEESS---TT----

Foldseek 3Di:
DDPPDPFVVVVVVVVDDDCPPPVVVVVVVVVVVVVVVVVVVCVVDPDPDDDPDDPVDDDPPPDDDPVCNLLVLCCVQHPVCCSVPVVVVCVVVVVVCCVVVQPDPQVTDDDADEPLQCCQPPNVVVVVDPDHQDPDQCSSLVQLVVVVCCLLPVCLVVCCVPVCVVVCVPPPDPVSSVSVNVVSVVVVVVVQVVCCRPPVHPDSRDDPPPPPPD

Radius of gyration: 23.67 Å; chains: 1; bounding box: 55×44×70 Å